Protein 2YK4 (pdb70)

Secondary structure (DSSP, 8-state):
--EEEEE--SS---HHHH----TTSEEEEE------HHHHHHHHHHHHHSSEEE-----TT---S-SSPP--HHHHH------SEEEEETTHHHHTHHHHHT-TTSEEEEE--SGGGGS-GGGGGSGGG-STTSHHHHHH--HHHHHHHHSS---EEEBS-TTS-----SS---B---S--TTS------S-EEEEEEPPS----HHHHHHHHHHT--EEE--TT-----TTSEEP--SS-HHHHHHHHHHH-TT-EEEEEESS-GGGG---STTEEEEEEEETTS-GGGS-HHHHHHHHHTT--EEEE-GGG--

Sequence (315 aa):
EPVNLIFCYTILQKVAERIAQHPGERFYVVLSENRNEKYDYYFNQIKDKAEWAYFFHLPYGLNKSFNFIPTAELKVKALLPKVKRIYLASLEKVSIAAFLSTYPDAEIKTFDDGTINLIQSSSYLGDEFSVNGTIKRNFARIGDWSIAKTRNASDEHYTIFKGLKNIDDGRRKTYLPLFDASELKAGDETGGTVRILLGSPDKEKEISEKAAKNFNIQYVAPHPRQTYGLSGVTTLNSPYVIEDYILREIKKNPHTRYEIYTFFSGAALTKDFPNVHVYALKPASLPEDYWLKPVYALFTQSGIPILTFDDKLVP

Solvent-accessible surface area: 19170 Å² total

Nearest PDB structures (foldseek):
  2yk4-assembly1_A  TM=1.002E+00  e=1.603E-56  Neisseria meningitidis serogroup B
  2yk7-assembly1_A-2  TM=9.762E-01  e=1.844E-50  Neisseria meningitidis serogroup B
  7f67-assembly1_D  TM=3.748E-01  e=1.261E+00  Homo sapiens
  8hl7-assembly1_A  TM=3.359E-01  e=5.627E+00  Homo sapiens

GO terms:
  GO:0008118 N-acetyllactosaminide alpha-2,3-sialyltransferase activity (F, EXP)
  GO:0009279 cell outer membrane (C, EXP)

Foldseek 3Di:
DDADEAEEEDLVSCVVVVCVVCLPGAYEYEYYQDDDPSVVVSQVVVVVRHPHYYYDHDHPLQDLDDPDDDDVRNVVSVCDDQAAADEEALLVCVVVVVSLVVNLNHAYEYEHPACVQQDALVLLVDDQLPDPPDPSVVVSPSPSLCSSPPPSQHAAYEYCFPPGDTVCPVSHYYYDPPDDQPLLPADAQPDEEAEEEEADLDPVQLLVLLVCVVVVHQEYAYDPNHDDDHPNHHYDDDPDDVVVVVSVVCSVCSNYQYEYEYCLDRVCSNCPHPSYAYEYEDEPPDDPVPDRVVSVVSCVSSVHHYDYHPSVVGD

Radius of gyration: 25.24 Å; Cα contacts (8 Å, |Δi|>4): 466; chains: 1; bounding box: 64×75×43 Å

InterPro domains:
  IPR012477 Glycosyltransferase family 52 [PF07922] (74-342)

B-factor: mean 32.48, std 13.9, range [10.91, 500.0]

Structure (mmCIF, N/CA/C/O backbone):
data_2YK4
#
_entry.id   2YK4
#
_cell.length_a   86.565
_cell.length_b   124.735
_cell.length_c   41.866
_cell.angle_alpha   90.00
_cell.angle_beta   90.00
_cell.angle_gamma   90.00
#
_symmetry.space_group_name_H-M   'P 21 21 2'
#
loop_
_entity.id
_entity.type
_entity.pdbx_description
1 polymer CMP-N-ACETYLNEURAMINATE-BETA-GALACTOSAMIDE-ALPHA-2,3-SIALYLTRANSFERASE
2 non-polymer '2-(2-{2-[2-(2-{2-[2-(2-{2-[4-(1,1,3,3-TETRAMETHYL-BUTYL)-PHENOXY]-ETHOXY}-ETHOXY)-ETHOXY]-ETHOXY}-ETHOXY)-ETHOXY]-ETHOX Y}-ETHOXY)-ETHANOL'
3 non-polymer 1,2-ETHANEDIOL
4 non-polymer 'SULFATE ION'
5 water water
#
loop_
_atom_site.group_PDB
_atom_site.id
_atom_site.type_symbol
_atom_site.label_atom_id
_atom_site.label_alt_id
_atom_site.label_comp_id
_atom_site.label_asym_id
_atom_site.label_entity_id
_atom_site.label_seq_id
_atom_site.pdbx_PDB_ins_code
_atom_site.Cartn_x
_atom_site.Cartn_y
_atom_site.Cartn_z
_atom_site.occupancy
_atom_site.B_iso_or_equiv
_atom_site.auth_seq_id
_atom_site.auth_comp_id
_atom_site.auth_asym_id
_atom_site.auth_atom_id
_atom_site.pdbx_PDB_model_num
ATOM 1 N N . GLU A 1 1 ? 67.414 74.600 5.389 1.00 41.93 48 GLU A N 1
ATOM 2 C CA . GLU A 1 1 ? 66.427 75.665 5.753 1.00 41.56 48 GLU A CA 1
ATOM 3 C C . GLU A 1 1 ? 65.042 75.028 5.912 1.00 40.51 48 GLU A C 1
ATOM 4 O O . GLU A 1 1 ? 64.563 74.344 5.005 1.00 41.66 48 GLU A O 1
ATOM 6 N N . PRO A 1 2 ? 64.398 75.235 7.068 1.00 38.91 49 PRO A N 1
ATOM 7 C CA . PRO A 1 2 ? 63.120 74.524 7.238 1.00 36.84 49 PRO A CA 1
ATOM 8 C C . PRO A 1 2 ? 62.015 75.154 6.399 1.00 34.19 49 PRO A C 1
ATOM 9 O O . PRO A 1 2 ? 62.164 76.284 5.905 1.00 33.78 49 PRO A O 1
ATOM 13 N N . VAL A 1 3 ? 60.924 74.424 6.213 1.00 30.19 50 VAL A N 1
ATOM 14 C CA . VAL A 1 3 ? 59.869 74.934 5.384 1.00 26.99 50 VAL A CA 1
ATOM 15 C C . VAL A 1 3 ? 58.663 75.244 6.273 1.00 24.32 50 VAL A C 1
ATOM 16 O O . VAL A 1 3 ? 58.553 74.751 7.413 1.00 21.75 50 VAL A O 1
ATOM 20 N N . ASN A 1 4 ? 57.777 76.067 5.732 1.00 21.90 51 ASN A N 1
ATOM 21 C CA . ASN A 1 4 ? 56.477 76.298 6.350 1.00 20.88 51 ASN A CA 1
ATOM 22 C C . ASN A 1 4 ? 55.432 75.536 5.514 1.00 20.40 51 ASN A C 1
ATOM 23 O O . ASN A 1 4 ? 55.506 75.549 4.268 1.00 21.02 51 ASN A O 1
ATOM 28 N N . LEU A 1 5 ? 54.463 74.896 6.163 1.00 18.34 52 LEU A N 1
ATOM 29 C CA . LEU A 1 5 ? 53.369 74.267 5.402 1.00 18.10 52 LEU A CA 1
ATOM 30 C C . LEU A 1 5 ? 52.125 75.143 5.515 1.00 17.62 52 LEU A C 1
ATOM 31 O O . LEU A 1 5 ? 51.861 75.678 6.600 1.00 17.09 52 LEU A O 1
ATOM 36 N N . ILE A 1 6 ? 51.381 75.259 4.421 1.00 17.01 53 ILE A N 1
ATOM 37 C CA . ILE A 1 6 ? 50.014 75.881 4.477 1.00 16.67 53 ILE A CA 1
ATOM 38 C C . ILE A 1 6 ? 48.977 74.912 3.932 1.00 16.39 53 ILE A C 1
ATOM 39 O O . ILE A 1 6 ? 49.122 74.414 2.809 1.00 17.32 53 ILE A O 1
ATOM 44 N N . PHE A 1 7 ? 47.908 74.666 4.704 1.00 17.27 54 PHE A N 1
ATOM 45 C CA . PHE A 1 7 ? 46.813 73.791 4.246 1.00 17.12 54 PHE A CA 1
ATOM 46 C C . PHE A 1 7 ? 45.517 74.627 4.079 1.00 19.34 54 PHE A C 1
ATOM 47 O O . PHE A 1 7 ? 45.101 75.269 5.050 1.00 18.81 54 PHE A O 1
ATOM 55 N N . CYS A 1 8 ? 44.918 74.581 2.878 1.00 18.95 55 CYS A N 1
ATOM 56 C CA . CYS A 1 8 ? 43.766 75.428 2.461 1.00 21.09 55 CYS A CA 1
ATOM 57 C C . CYS A 1 8 ? 42.683 74.513 1.936 1.00 20.50 55 CYS A C 1
ATOM 58 O O . CYS A 1 8 ? 43.000 73.516 1.272 1.00 20.96 55 CYS A O 1
ATOM 61 N N . TYR A 1 9 ? 41.413 74.846 2.185 1.00 19.65 56 TYR A N 1
ATOM 62 C CA . TYR A 1 9 ? 40.340 74.161 1.451 1.00 19.24 56 TYR A CA 1
ATOM 63 C C . TYR A 1 9 ? 39.282 75.081 0.816 1.00 20.95 56 TYR A C 1
ATOM 64 O O . TYR A 1 9 ? 38.250 74.602 0.364 1.00 20.89 56 TYR A O 1
ATOM 73 N N . THR A 1 10 ? 39.520 76.388 0.794 1.00 19.57 57 THR A N 1
ATOM 74 C CA . THR A 1 10 ? 38.657 77.280 0.043 1.00 19.82 57 THR A CA 1
ATOM 75 C C . THR A 1 10 ? 39.497 78.333 -0.697 1.00 20.24 57 THR A C 1
ATOM 76 O O . THR A 1 10 ? 40.711 78.492 -0.418 1.00 16.91 57 THR A O 1
ATOM 80 N N . ILE A 1 11 ? 38.862 79.068 -1.613 1.00 20.18 58 ILE A N 1
ATOM 81 C CA . ILE A 1 11 ? 39.554 80.160 -2.330 1.00 20.99 58 ILE A CA 1
ATOM 82 C C . ILE A 1 11 ? 39.978 81.315 -1.415 1.00 20.62 58 ILE A C 1
ATOM 83 O O . ILE A 1 11 ? 41.119 81.808 -1.489 1.00 21.20 58 ILE A O 1
ATOM 88 N N . LEU A 1 12 ? 39.064 81.772 -0.566 1.00 18.83 59 LEU A N 1
ATOM 89 C CA . LEU A 1 12 ? 39.421 82.820 0.363 1.00 19.60 59 LEU A CA 1
ATOM 90 C C . LEU A 1 12 ? 40.595 82.398 1.267 1.00 18.29 59 LEU A C 1
ATOM 91 O O . LEU A 1 12 ? 41.434 83.227 1.601 1.00 18.18 59 LEU A O 1
ATOM 96 N N . GLN A 1 13 ? 40.633 81.136 1.668 1.00 17.05 60 GLN A N 1
ATOM 97 C CA . GLN A 1 13 ? 41.791 80.651 2.456 1.00 16.83 60 GLN A CA 1
ATOM 98 C C . GLN A 1 13 ? 43.088 80.711 1.646 1.00 18.17 60 GLN A C 1
ATOM 99 O O . GLN A 1 13 ? 44.148 80.998 2.193 1.00 18.30 60 GLN A O 1
ATOM 113 N N . LYS A 1 15 ? 43.618 82.948 -0.606 1.00 19.52 62 LYS A N 1
ATOM 114 C CA . LYS A 1 15 ? 44.001 84.358 -0.543 1.00 19.91 62 LYS A CA 1
ATOM 115 C C . LYS A 1 15 ? 44.702 84.715 0.759 1.00 19.57 62 LYS A C 1
ATOM 116 O O . LYS A 1 15 ? 45.627 85.545 0.794 1.00 18.37 62 LYS A O 1
ATOM 122 N N . VAL A 1 16 ? 44.215 84.149 1.853 1.00 18.12 63 VAL A N 1
ATOM 123 C CA . VAL A 1 16 ? 44.874 84.330 3.159 1.00 18.03 63 VAL A CA 1
ATOM 124 C C . VAL A 1 16 ? 46.297 83.752 3.094 1.00 18.25 63 VAL A C 1
ATOM 125 O O . VAL A 1 16 ? 47.237 84.399 3.605 1.00 19.08 63 VAL A O 1
ATOM 129 N N . ALA A 1 17 ? 46.445 82.551 2.517 1.00 18.12 64 ALA A N 1
ATOM 130 C CA . ALA A 1 17 ? 47.786 81.932 2.333 1.00 19.68 64 ALA A CA 1
ATOM 131 C C . ALA A 1 17 ? 48.745 82.904 1.600 1.00 21.17 64 ALA A C 1
ATOM 132 O O . ALA A 1 17 ? 49.907 83.098 2.002 1.00 19.86 64 ALA A O 1
ATOM 134 N N . GLU A 1 18 ? 48.230 83.525 0.532 1.00 20.83 65 GLU A N 1
ATOM 135 C CA . GLU A 1 18 ? 49.040 84.484 -0.255 1.00 21.67 65 GLU A CA 1
ATOM 136 C C . GLU A 1 18 ? 49.499 85.667 0.572 1.00 21.84 65 GLU A C 1
ATOM 137 O O . GLU A 1 18 ? 50.678 86.129 0.445 1.00 21.80 65 GLU A O 1
ATOM 143 N N . ARG A 1 19 ? 48.608 86.170 1.422 1.00 20.08 66 ARG A N 1
ATOM 144 C CA . ARG A 1 19 ? 48.955 87.293 2.278 1.00 20.62 66 ARG A CA 1
ATOM 145 C C . ARG A 1 19 ? 50.055 86.895 3.256 1.00 20.39 66 ARG A C 1
ATOM 146 O O . ARG A 1 19 ? 51.025 87.635 3.478 1.00 19.35 66 ARG A O 1
ATOM 154 N N . ILE A 1 20 ? 49.906 85.712 3.824 1.00 19.29 67 ILE A N 1
ATOM 155 C CA . ILE A 1 20 ? 50.878 85.190 4.806 1.00 21.32 67 ILE A CA 1
ATOM 156 C C . ILE A 1 20 ? 52.230 85.017 4.110 1.00 21.10 67 ILE A C 1
ATOM 157 O O . ILE A 1 20 ? 53.280 85.430 4.650 1.00 21.19 67 ILE A O 1
ATOM 170 N N . ALA A 1 22 ? 53.397 86.561 1.549 1.00 21.92 69 ALA A N 1
ATOM 171 C CA . ALA A 1 22 ? 53.965 87.840 1.106 1.00 23.06 69 ALA A CA 1
ATOM 172 C C . ALA A 1 22 ? 54.577 88.595 2.276 1.00 23.03 69 ALA A C 1
ATOM 173 O O . ALA A 1 22 ? 55.526 89.380 2.099 1.00 22.33 69 ALA A O 1
ATOM 175 N N . GLN A 1 23 ? 54.066 88.339 3.487 1.00 22.99 70 GLN A N 1
ATOM 176 C CA . GLN A 1 23 ? 54.670 88.889 4.719 1.00 23.60 70 GLN A CA 1
ATOM 177 C C . GLN A 1 23 ? 55.945 88.172 5.156 1.00 23.43 70 GLN A C 1
ATOM 178 O O . GLN A 1 23 ? 56.645 88.650 6.057 1.00 23.67 70 GLN A O 1
ATOM 184 N N . HIS A 1 24 ? 56.231 87.033 4.523 1.00 22.78 71 HIS A N 1
ATOM 185 C CA . HIS A 1 24 ? 57.414 86.208 4.822 1.00 22.57 71 HIS A CA 1
ATOM 186 C C . HIS A 1 24 ? 58.178 85.921 3.530 1.00 22.15 71 HIS A C 1
ATOM 187 O O . HIS A 1 24 ? 58.421 84.760 3.167 1.00 22.05 71 HIS A O 1
ATOM 194 N N . PRO A 1 25 ? 58.616 86.991 2.849 1.00 21.54 72 PRO A N 1
ATOM 195 C CA . PRO A 1 25 ? 59.230 86.853 1.524 1.00 21.64 72 PRO A CA 1
ATOM 196 C C . PRO A 1 25 ? 60.512 86.061 1.577 1.00 21.87 72 PRO A C 1
ATOM 197 O O . PRO A 1 25 ? 60.914 85.524 0.560 1.00 22.52 72 PRO A O 1
ATOM 201 N N . GLY A 1 26 ? 61.115 85.952 2.758 1.00 22.21 73 GLY A N 1
ATOM 202 C CA . GLY A 1 26 ? 62.368 85.217 2.885 1.00 22.45 73 GLY A CA 1
ATOM 203 C C . GLY A 1 26 ? 62.207 83.763 3.234 1.00 23.64 73 GLY A C 1
ATOM 204 O O . GLY A 1 26 ? 63.209 83.047 3.299 1.00 23.22 73 GLY A O 1
ATOM 205 N N . GLU A 1 27 ? 60.964 83.306 3.463 1.00 22.87 74 GLU A N 1
ATOM 206 C CA . GLU A 1 27 ? 60.753 81.913 3.914 1.00 22.88 74 GLU A CA 1
ATOM 207 C C . GLU A 1 27 ? 60.229 80.992 2.822 1.00 22.12 74 GLU A C 1
ATOM 208 O O . GLU A 1 27 ? 59.671 81.455 1.845 1.00 22.96 74 GLU A O 1
ATOM 214 N N . ARG A 1 28 ? 60.413 79.683 2.993 1.00 21.44 75 ARG A N 1
ATOM 215 C CA . ARG A 1 28 ? 59.984 78.689 2.003 1.00 20.40 75 ARG A CA 1
ATOM 216 C C . ARG A 1 28 ? 58.615 78.134 2.410 1.00 19.79 75 ARG A C 1
ATOM 217 O O . ARG A 1 28 ? 58.409 77.759 3.571 1.00 20.02 75 ARG A O 1
ATOM 225 N N . PHE A 1 29 ? 57.700 78.091 1.458 1.00 19.85 76 PHE A N 1
ATOM 226 C CA . PHE A 1 29 ? 56.338 77.554 1.665 1.00 19.46 76 PHE A CA 1
ATOM 227 C C . PHE A 1 29 ? 56.005 76.415 0.729 1.00 19.19 76 PHE A C 1
ATOM 228 O O . PHE A 1 29 ? 56.257 76.479 -0.506 1.00 19.57 76 PHE A O 1
ATOM 236 N N . TYR A 1 30 ? 55.446 75.362 1.314 1.00 18.37 77 TYR A N 1
ATOM 237 C CA . TYR A 1 30 ? 54.746 74.351 0.551 1.00 19.01 77 TYR A CA 1
ATOM 238 C C . TYR A 1 30 ? 53.274 74.486 0.900 1.00 19.94 77 TYR A C 1
ATOM 239 O O . TYR A 1 30 ? 52.910 74.469 2.095 1.00 18.14 77 TYR A O 1
ATOM 248 N N . VAL A 1 31 ? 52.447 74.601 -0.127 1.00 19.13 78 VAL A N 1
ATOM 249 C CA . VAL A 1 31 ? 51.022 74.881 0.068 1.00 20.09 78 VAL A CA 1
ATOM 250 C C . VAL A 1 31 ? 50.220 73.723 -0.513 1.00 20.13 78 VAL A C 1
ATOM 251 O O . VAL A 1 31 ? 50.469 73.295 -1.649 1.00 20.57 78 VAL A O 1
ATOM 255 N N . VAL A 1 32 ? 49.253 73.228 0.252 1.00 19.30 79 VAL A N 1
ATOM 256 C CA . VAL A 1 32 ? 48.384 72.179 -0.207 1.00 20.46 79 VAL A CA 1
ATOM 257 C C . VAL A 1 32 ? 46.945 72.687 -0.254 1.00 22.01 79 VAL A C 1
ATOM 258 O O . VAL A 1 32 ? 46.418 73.164 0.750 1.00 21.42 79 VAL A O 1
ATOM 262 N N . LEU A 1 33 ? 46.317 72.583 -1.414 1.00 22.25 80 LEU A N 1
ATOM 263 C CA . LEU A 1 33 ? 44.914 72.867 -1.492 1.00 23.48 80 LEU A CA 1
ATOM 264 C C . LEU A 1 33 ? 44.168 71.548 -1.502 1.00 24.26 80 LEU A C 1
ATOM 265 O O . LEU A 1 33 ? 44.460 70.648 -2.325 1.00 23.98 80 LEU A O 1
ATOM 278 N N . SER A 1 35 ? 40.304 70.030 -2.004 1.00 30.61 82 SER A N 1
ATOM 279 C CA . SER A 1 35 ? 38.967 70.393 -2.392 1.00 33.09 82 SER A CA 1
ATOM 280 C C . SER A 1 35 ? 38.239 69.203 -2.948 1.00 34.74 82 SER A C 1
ATOM 281 O O . SER A 1 35 ? 38.854 68.288 -3.528 1.00 34.38 82 SER A O 1
ATOM 284 N N . GLU A 1 36 ? 36.936 69.210 -2.714 1.00 36.58 83 GLU A N 1
ATOM 285 C CA . GLU A 1 36 ? 36.003 68.332 -3.395 1.00 40.20 83 GLU A CA 1
ATOM 286 C C . GLU A 1 36 ? 35.604 68.918 -4.768 1.00 42.23 83 GLU A C 1
ATOM 287 O O . GLU A 1 36 ?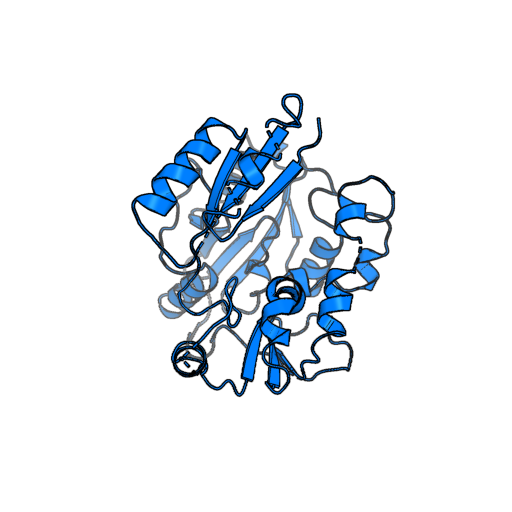 35.058 68.209 -5.607 1.00 42.92 83 GLU A O 1
ATOM 293 N N . ASN A 1 37 ? 35.902 70.201 -4.994 1.00 44.65 84 ASN A N 1
ATOM 294 C CA . ASN A 1 37 ? 35.374 70.945 -6.168 1.00 47.02 84 ASN A CA 1
ATOM 295 C C . ASN A 1 37 ? 36.382 71.244 -7.263 1.00 48.86 84 ASN A C 1
ATOM 296 O O . ASN A 1 37 ? 37.601 71.301 -7.011 1.00 49.42 84 ASN A O 1
ATOM 301 N N . ARG A 1 38 ? 35.874 71.449 -8.480 1.00 50.49 85 ARG A N 1
ATOM 302 C CA . ARG A 1 38 ? 36.724 71.892 -9.595 1.00 51.82 85 ARG A CA 1
ATOM 303 C C . ARG A 1 38 ? 36.059 72.974 -10.461 1.00 51.72 85 ARG A C 1
ATOM 304 O O . ARG A 1 38 ? 34.921 72.797 -10.898 1.00 52.55 85 ARG A O 1
ATOM 312 N N . ASN A 1 39 ? 36.764 74.096 -10.663 1.00 51.19 86 ASN A N 1
ATOM 313 C CA . ASN A 1 39 ? 36.308 75.166 -11.558 1.00 50.52 86 ASN A CA 1
ATOM 314 C C . ASN A 1 39 ? 37.380 76.233 -11.900 1.00 49.89 86 ASN A C 1
ATOM 315 O O . ASN A 1 39 ? 38.523 76.200 -11.432 1.00 48.90 86 ASN A O 1
ATOM 320 N N . GLU A 1 40 ? 36.996 77.187 -12.734 1.00 49.20 87 GLU A N 1
ATOM 321 C CA . GLU A 1 40 ? 37.937 78.211 -13.191 1.00 48.79 87 GLU A CA 1
ATOM 322 C C . GLU A 1 40 ? 38.426 79.109 -12.055 1.00 47.73 87 GLU A C 1
ATOM 323 O O . GLU A 1 40 ? 39.586 79.560 -12.052 1.00 47.62 87 GLU A O 1
ATOM 329 N N . LYS A 1 41 ? 37.546 79.379 -11.097 1.00 46.30 88 LYS A N 1
ATOM 330 C CA . LYS A 1 41 ? 37.935 80.224 -9.963 1.00 45.46 88 LYS A CA 1
ATOM 331 C C . LYS A 1 41 ? 38.989 79.502 -9.090 1.00 43.43 88 LYS A C 1
ATOM 332 O O . LYS A 1 41 ? 40.032 80.062 -8.766 1.00 43.28 88 LYS A O 1
ATOM 338 N N . TYR A 1 42 ? 38.735 78.242 -8.759 1.00 42.13 89 TYR A N 1
ATOM 339 C CA . TYR A 1 42 ? 39.711 77.463 -7.989 1.00 40.68 89 TYR A CA 1
ATOM 340 C C . TYR A 1 42 ? 41.069 77.425 -8.708 1.00 39.97 89 TYR A C 1
ATOM 341 O O . TYR A 1 42 ? 42.110 77.619 -8.073 1.00 39.78 89 TYR A O 1
ATOM 350 N N . ASP A 1 43 ? 41.053 77.235 -10.033 1.00 38.49 90 ASP A N 1
ATOM 351 C CA . ASP A 1 43 ? 42.282 77.181 -10.797 1.00 37.57 90 ASP A CA 1
ATOM 352 C C . ASP A 1 43 ? 43.028 78.521 -10.741 1.00 35.55 90 ASP A C 1
ATOM 353 O O . ASP A 1 43 ? 44.220 78.537 -10.513 1.00 36.10 90 ASP A O 1
ATOM 358 N N . TYR A 1 44 ? 42.331 79.635 -10.931 1.00 33.91 91 TYR A N 1
ATOM 359 C CA . TYR A 1 44 ? 42.996 80.942 -10.948 1.00 31.76 91 TYR A CA 1
ATOM 360 C C . TYR A 1 44 ? 43.814 81.200 -9.685 1.00 29.68 91 TYR A C 1
ATOM 361 O O . TYR A 1 44 ? 44.966 81.608 -9.756 1.00 29.41 91 TYR A O 1
ATOM 370 N N . TYR A 1 45 ? 43.186 81.035 -8.528 1.00 27.69 92 TYR A N 1
ATOM 371 C CA . TYR A 1 45 ? 43.866 81.254 -7.275 1.00 26.03 92 TYR A CA 1
ATOM 372 C C . TYR A 1 45 ? 44.929 80.163 -6.993 1.00 24.96 92 TYR A C 1
ATOM 373 O O . TYR A 1 45 ? 45.987 80.457 -6.454 1.00 25.05 92 TYR A O 1
ATOM 382 N N . PHE A 1 46 ? 44.641 78.933 -7.392 1.00 24.64 93 PHE A N 1
ATOM 383 C CA . PHE A 1 46 ? 45.636 77.852 -7.209 1.00 25.19 93 PHE A CA 1
ATOM 384 C C . PHE A 1 46 ? 46.842 78.140 -8.071 1.00 25.55 93 PHE A C 1
ATOM 385 O O . PHE A 1 46 ? 47.964 77.973 -7.616 1.00 24.26 93 PHE A O 1
ATOM 393 N N . ASN A 1 47 ? 46.632 78.617 -9.304 1.00 27.28 94 ASN A N 1
ATOM 394 C CA . ASN A 1 47 ? 47.792 78.999 -10.139 1.00 29.15 94 ASN A CA 1
ATOM 395 C C . ASN A 1 47 ? 48.594 80.150 -9.516 1.00 30.76 94 ASN A C 1
ATOM 396 O O . ASN A 1 47 ? 49.836 80.164 -9.591 1.00 30.80 94 ASN A O 1
ATOM 401 N N . GLN A 1 48 ? 47.911 81.103 -8.878 1.00 31.00 95 GLN A N 1
ATOM 402 C CA . GLN A 1 48 ? 48.643 82.184 -8.205 1.00 31.76 95 GLN A CA 1
ATOM 403 C C . GLN A 1 48 ? 49.523 81.558 -7.132 1.00 32.47 95 GLN A C 1
ATOM 404 O O . GLN A 1 48 ? 50.676 81.962 -6.936 1.00 32.63 95 GLN A O 1
ATOM 410 N N . ILE A 1 49 ? 48.962 80.578 -6.421 1.00 33.25 96 ILE A N 1
ATOM 411 C CA . ILE A 1 49 ? 49.697 79.907 -5.328 1.00 33.64 96 ILE A CA 1
ATOM 412 C C . ILE A 1 49 ? 50.907 79.168 -5.906 1.00 34.20 96 ILE A C 1
ATOM 413 O O . ILE A 1 49 ? 52.030 79.326 -5.414 1.00 34.55 96 ILE A O 1
ATOM 418 N N . LYS A 1 50 ? 50.667 78.380 -6.955 1.00 34.71 97 LYS A N 1
ATOM 419 C CA . LYS A 1 50 ? 51.727 77.729 -7.724 1.00 36.93 97 LYS A CA 1
ATOM 420 C C . LYS A 1 50 ? 52.868 78.697 -8.058 1.00 37.21 97 LYS A C 1
ATOM 421 O O . LYS A 1 50 ? 54.036 78.363 -7.849 1.00 38.05 97 LYS A O 1
ATOM 427 N N . ASP A 1 51 ? 52.530 79.885 -8.574 1.00 36.34 98 ASP A N 1
ATOM 428 C CA . ASP A 1 51 ? 53.534 80.909 -8.901 1.00 35.99 98 ASP A CA 1
ATOM 429 C C . ASP A 1 51 ? 54.303 81.397 -7.695 1.00 35.82 98 ASP A C 1
ATOM 430 O O . ASP A 1 51 ? 55.473 81.730 -7.819 1.00 36.72 98 ASP A O 1
ATOM 435 N N . LYS A 1 52 ? 53.653 81.472 -6.537 1.00 34.54 99 LYS A N 1
ATOM 436 C CA . LYS A 1 52 ? 54.251 82.142 -5.405 1.00 33.52 99 LYS A CA 1
ATOM 437 C C . LYS A 1 52 ? 54.940 81.220 -4.408 1.00 32.37 99 LYS A C 1
ATOM 438 O O . LYS A 1 52 ? 55.829 81.664 -3.684 1.00 32.25 99 LYS A O 1
ATOM 444 N N . ALA A 1 53 ? 54.523 79.953 -4.352 1.00 30.37 100 ALA A N 1
ATOM 445 C CA . ALA A 1 53 ? 55.075 79.001 -3.382 1.00 29.04 100 ALA A CA 1
ATOM 446 C C . ALA A 1 53 ? 56.240 78.224 -3.987 1.00 29.27 100 ALA A C 1
ATOM 447 O O . ALA A 1 53 ? 56.285 78.019 -5.195 1.00 28.71 100 ALA A O 1
ATOM 449 N N . GLU A 1 54 ? 57.146 77.758 -3.138 1.00 29.88 101 GLU A N 1
ATOM 450 C CA . GLU A 1 54 ? 58.217 76.842 -3.571 1.00 30.55 101 GLU A CA 1
ATOM 451 C C . GLU A 1 54 ? 57.595 75.572 -4.132 1.00 29.96 101 GLU A C 1
ATOM 452 O O . GLU A 1 54 ? 58.042 75.065 -5.135 1.00 29.69 101 GLU A O 1
ATOM 458 N N . TRP A 1 55 ? 56.531 75.082 -3.512 1.00 29.17 102 TRP A N 1
ATOM 459 C CA . TRP A 1 55 ? 55.875 73.861 -3.960 1.00 29.27 102 TRP A CA 1
ATOM 460 C C . TRP A 1 55 ? 54.397 73.979 -3.634 1.00 28.78 102 TRP A C 1
ATOM 461 O O . TRP A 1 55 ? 54.039 74.452 -2.555 1.00 26.64 102 TRP A O 1
ATOM 472 N N . ALA A 1 56 ? 53.546 73.563 -4.566 1.00 28.30 103 ALA A N 1
ATOM 473 C CA . ALA A 1 56 ? 52.096 73.619 -4.391 1.00 28.51 103 ALA A CA 1
ATOM 474 C C . ALA A 1 56 ? 51.461 72.343 -4.903 1.00 29.40 103 ALA A C 1
ATOM 475 O O . ALA A 1 56 ? 51.864 71.812 -5.963 1.00 29.83 103 ALA A O 1
ATOM 477 N N . TYR A 1 57 ? 50.446 71.858 -4.205 1.00 28.89 104 TYR A N 1
ATOM 478 C CA . TYR A 1 57 ? 49.810 70.613 -4.577 1.00 29.50 104 TYR A CA 1
ATOM 479 C C . TYR A 1 57 ? 48.296 70.677 -4.390 1.00 29.94 104 TYR A C 1
ATOM 480 O O . TYR A 1 57 ? 47.812 71.089 -3.315 1.00 25.69 104 TYR A O 1
ATOM 489 N N . PHE A 1 58 ? 47.556 70.260 -5.427 1.00 30.52 105 PHE A N 1
ATOM 490 C CA . PHE A 1 58 ? 46.109 70.146 -5.331 1.00 33.08 105 PHE A CA 1
ATOM 491 C C . PHE A 1 58 ? 45.760 68.691 -4.997 1.00 34.28 105 PHE A C 1
ATOM 492 O O . PHE A 1 58 ? 46.124 67.746 -5.718 1.00 34.12 105 PHE A O 1
ATOM 500 N N . PHE A 1 59 ? 45.042 68.512 -3.903 1.00 34.39 106 PHE A N 1
ATOM 501 C CA . PHE A 1 59 ? 44.795 67.204 -3.387 1.00 35.77 106 PHE A CA 1
ATOM 502 C C . PHE A 1 59 ? 43.278 67.068 -3.466 1.00 36.60 106 PHE A C 1
ATOM 503 O O . PHE A 1 59 ? 42.545 67.652 -2.678 1.00 36.98 106 PHE A O 1
ATOM 511 N N . HIS A 1 60 ? 42.805 66.409 -4.520 1.00 37.32 107 HIS A N 1
ATOM 512 C CA . HIS A 1 60 ? 41.379 66.223 -4.723 1.00 38.57 107 HIS A CA 1
ATOM 513 C C . HIS A 1 60 ? 40.805 65.306 -3.639 1.00 39.76 107 HIS A C 1
ATOM 514 O O . HIS A 1 60 ? 41.451 64.317 -3.209 1.00 40.76 107 HIS A O 1
ATOM 521 N N . LEU A 1 61 ? 39.602 65.638 -3.190 1.00 40.68 108 LEU A N 1
ATOM 522 C CA . LEU A 1 61 ? 38.929 64.837 -2.178 1.00 41.37 108 LEU A CA 1
ATOM 523 C C . LEU A 1 61 ? 37.593 64.379 -2.720 1.00 41.45 108 LEU A C 1
ATOM 524 O O . LEU A 1 61 ? 36.965 65.100 -3.494 1.00 41.31 108 LEU A O 1
ATOM 529 N N . PRO A 1 62 ? 37.166 63.157 -2.338 1.00 41.92 109 PRO A N 1
ATOM 530 C CA . PRO A 1 62 ? 35.833 62.662 -2.698 1.00 42.17 109 PRO A CA 1
ATOM 531 C C . PRO A 1 62 ? 34.734 63.561 -2.174 1.00 42.77 109 PRO A C 1
ATOM 532 O O . PRO A 1 62 ? 34.776 63.990 -0.999 1.00 42.48 109 PRO A O 1
ATOM 536 N N . TYR A 1 63 ? 33.758 63.827 -3.037 1.00 43.22 110 TYR A N 1
ATOM 537 C CA . TYR A 1 63 ? 32.571 64.584 -2.655 1.00 43.74 110 TYR A CA 1
ATOM 538 C C . TYR A 1 63 ? 31.882 63.971 -1.445 1.00 42.93 110 TYR A C 1
ATOM 539 O O . TYR A 1 63 ? 31.706 62.750 -1.360 1.00 42.62 110 TYR A O 1
ATOM 548 N N . GLY A 1 64 ? 31.504 64.836 -0.508 1.00 41.98 111 GLY A N 1
ATOM 549 C CA . GLY A 1 64 ? 30.862 64.406 0.713 1.00 40.51 111 GLY A CA 1
ATOM 550 C C . GLY A 1 64 ? 31.764 63.944 1.844 1.00 40.01 111 GLY A C 1
ATOM 551 O O . GLY A 1 64 ? 31.265 63.588 2.910 1.00 40.50 111 GLY A O 1
ATOM 552 N N . LEU A 1 65 ? 33.085 63.964 1.665 1.00 38.64 112 LEU A N 1
ATOM 553 C CA . LEU A 1 65 ? 33.974 63.589 2.776 1.00 37.02 112 LEU A CA 1
ATOM 554 C C . LEU A 1 65 ? 33.810 64.494 4.027 1.00 35.93 112 LEU A C 1
ATOM 555 O O . LEU A 1 65 ? 33.758 64.006 5.159 1.00 36.18 112 LEU A O 1
ATOM 560 N N . ASN A 1 66 ? 33.715 65.806 3.799 1.00 33.10 113 ASN A N 1
ATOM 561 C CA . ASN A 1 66 ? 33.599 66.800 4.868 1.00 30.68 113 ASN A CA 1
ATOM 562 C C . ASN A 1 66 ? 32.124 66.954 5.270 1.00 29.63 113 ASN A C 1
ATOM 563 O O . ASN A 1 66 ? 31.314 67.353 4.445 1.00 29.74 113 ASN A O 1
ATOM 568 N N . LYS A 1 67 ? 31.794 66.630 6.519 1.00 27.67 114 LYS A N 1
ATOM 569 C CA . LYS A 1 67 ? 30.435 66.810 7.067 1.00 27.96 114 LYS A CA 1
ATOM 570 C C . LYS A 1 67 ? 30.213 68.226 7.627 1.00 26.78 114 LYS A C 1
ATOM 571 O O . LYS A 1 67 ? 29.094 68.593 8.022 1.00 26.01 114 LYS A O 1
ATOM 577 N N . SER A 1 68 ? 31.283 69.014 7.690 1.00 26.17 115 SER A N 1
ATOM 578 C CA . SER A 1 68 ? 31.160 70.388 8.188 1.00 25.70 115 SER A CA 1
ATOM 579 C C . SER A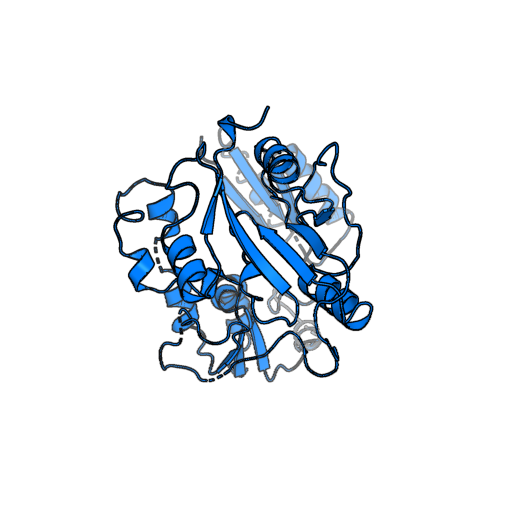 1 68 ? 31.120 71.414 7.048 1.00 24.74 115 SER A C 1
ATOM 580 O O . SER A 1 68 ? 31.141 71.069 5.849 1.00 24.94 115 SER A O 1
ATOM 583 N N . PHE A 1 69 ? 31.040 72.689 7.410 1.00 22.76 116 PHE A N 1
ATOM 584 C CA . PHE A 1 69 ? 30.907 73.717 6.386 1.00 22.48 116 PHE A CA 1
ATOM 585 C C . PHE A 1 69 ? 31.863 74.864 6.786 1.00 20.71 116 PHE A C 1
ATOM 586 O O . PHE A 1 69 ? 31.972 75.192 7.956 1.00 21.66 116 PHE A O 1
ATOM 594 N N . ASN A 1 70 ? 32.557 75.456 5.839 1.00 19.71 117 ASN A N 1
ATOM 595 C CA . ASN A 1 70 ? 33.331 76.666 6.180 1.00 19.25 117 ASN A CA 1
ATOM 596 C C . ASN A 1 70 ? 32.408 77.911 6.319 1.00 18.54 117 ASN A C 1
ATOM 597 O O . ASN A 1 70 ? 32.797 78.898 6.914 1.00 17.39 117 ASN A O 1
ATOM 602 N N . PHE A 1 71 ? 31.219 77.828 5.717 1.00 18.95 118 PHE A N 1
ATOM 603 C CA . PHE A 1 71 ? 30.217 78.919 5.717 1.00 20.09 118 PHE A CA 1
ATOM 604 C C . PHE A 1 71 ? 29.136 78.530 6.717 1.00 20.43 118 PHE A C 1
ATOM 605 O O . PHE A 1 71 ? 29.175 77.424 7.250 1.00 18.54 118 PHE A O 1
ATOM 613 N N . ILE A 1 72 ? 28.185 79.432 6.982 1.00 20.33 119 ILE A N 1
ATOM 614 C CA . ILE A 1 72 ? 27.041 79.095 7.839 1.00 20.91 119 ILE A CA 1
ATOM 615 C C . ILE A 1 72 ? 25.975 78.460 6.935 1.00 21.85 119 ILE A C 1
ATOM 616 O O . ILE A 1 72 ? 25.418 79.133 6.014 1.00 21.38 119 ILE A O 1
ATOM 621 N N . PRO A 1 73 ? 25.655 77.179 7.195 1.00 22.38 120 PRO A N 1
ATOM 622 C CA . PRO A 1 73 ? 24.796 76.448 6.249 1.00 23.18 120 PRO A CA 1
ATOM 623 C C . PRO A 1 73 ? 23.302 76.816 6.436 1.00 23.80 120 PRO A C 1
ATOM 624 O O . PRO A 1 73 ? 22.885 77.126 7.533 1.00 23.94 120 PRO A O 1
ATOM 628 N N . THR A 1 74 ? 22.545 76.798 5.352 1.00 24.05 121 THR A N 1
ATOM 629 C CA . THR A 1 74 ? 21.082 76.964 5.431 1.00 25.65 121 THR A CA 1
ATOM 630 C C . THR A 1 74 ? 20.434 75.615 5.850 1.00 27.39 121 THR A C 1
ATOM 631 O O . THR A 1 74 ? 21.116 74.568 5.902 1.00 26.47 121 THR A O 1
ATOM 643 N N . ALA A 1 76 ? 18.402 73.920 4.012 1.00 30.92 123 ALA A N 1
ATOM 644 C CA . ALA A 1 76 ? 18.499 73.094 2.830 1.00 31.53 123 ALA A CA 1
ATOM 645 C C . ALA A 1 76 ? 19.840 72.370 2.776 1.00 32.02 123 ALA A C 1
ATOM 646 O O . ALA A 1 76 ? 19.905 71.166 2.465 1.00 31.74 123 ALA A O 1
ATOM 648 N N . GLU A 1 77 ? 20.910 73.116 3.060 1.00 30.72 124 GLU A N 1
ATOM 649 C CA . GLU A 1 77 ? 22.265 72.585 2.999 1.00 30.01 124 GLU A CA 1
ATOM 650 C C . GLU A 1 77 ? 22.518 71.539 4.096 1.00 29.75 124 GLU A C 1
ATOM 651 O O . GLU A 1 77 ? 23.171 70.521 3.836 1.00 29.55 124 GLU A O 1
ATOM 657 N N . LEU A 1 78 ? 22.015 71.802 5.303 1.00 30.20 125 LEU A N 1
ATOM 658 C CA . LEU A 1 78 ? 22.104 70.848 6.403 1.00 31.82 125 LEU A CA 1
ATOM 659 C C . LEU A 1 78 ? 21.391 69.542 6.024 1.00 33.23 125 LEU A C 1
ATOM 660 O O . LEU A 1 78 ? 21.961 68.471 6.196 1.00 32.87 125 LEU A O 1
ATOM 665 N N . LYS A 1 79 ? 20.170 69.649 5.474 1.00 34.26 126 LYS A N 1
ATOM 666 C CA . LYS A 1 79 ? 19.398 68.490 4.980 1.00 36.45 126 LYS A CA 1
ATOM 667 C C . LYS A 1 79 ? 20.108 67.663 3.915 1.00 37.80 126 LYS A C 1
ATOM 668 O O . LYS A 1 79 ? 20.164 66.424 4.033 1.00 38.50 126 LYS A O 1
ATOM 674 N N . VAL A 1 80 ? 20.632 68.310 2.873 1.00 38.11 127 VAL A N 1
ATOM 675 C CA . VAL A 1 80 ? 21.419 67.586 1.865 1.00 39.67 127 VAL A CA 1
ATOM 676 C C . VAL A 1 80 ? 22.576 66.789 2.497 1.00 40.63 127 VAL A C 1
ATOM 677 O O . VAL A 1 80 ? 22.752 65.604 2.197 1.00 40.17 127 VAL A O 1
ATOM 681 N N . LYS A 1 81 ? 23.358 67.430 3.369 1.00 41.60 128 LYS A N 1
ATOM 682 C CA . LYS A 1 81 ? 24.493 66.742 3.986 1.00 43.24 128 LYS A CA 1
ATOM 683 C C . LYS A 1 81 ? 24.047 65.596 4.869 1.00 43.86 128 LYS A C 1
ATOM 684 O O . LYS A 1 81 ? 24.679 64.552 4.876 1.00 44.05 128 LYS A O 1
ATOM 690 N N . ALA A 1 82 ? 22.972 65.808 5.617 1.00 45.36 129 ALA A N 1
ATOM 691 C CA . ALA A 1 82 ? 22.451 64.792 6.539 1.00 47.58 129 ALA A CA 1
ATOM 692 C C . ALA A 1 82 ? 21.947 63.523 5.838 1.00 49.27 129 ALA A C 1
ATOM 693 O O . ALA A 1 82 ? 21.962 62.439 6.425 1.00 50.06 129 ALA A O 1
ATOM 703 N N . LEU A 1 84 ? 22.967 62.564 2.527 1.00 53.98 131 LEU A N 1
ATOM 704 C CA . LEU A 1 84 ? 23.996 61.960 1.711 1.00 54.41 131 LEU A CA 1
ATOM 705 C C . LEU A 1 84 ? 24.699 60.942 2.604 1.00 54.18 131 LEU A C 1
ATOM 706 O O . LEU A 1 84 ? 25.119 59.883 2.130 1.00 54.73 131 LEU A O 1
ATOM 711 N N . LEU A 1 85 ? 24.788 61.259 3.899 1.00 53.16 132 LEU A N 1
ATOM 712 C CA . LEU A 1 85 ? 25.516 60.425 4.869 1.00 51.95 132 LEU A CA 1
ATOM 713 C C . LEU A 1 85 ? 25.051 58.956 4.901 0.50 50.47 132 LEU A C 1
ATOM 714 O O . LEU A 1 85 ? 23.935 58.656 5.348 0.50 49.66 132 LEU A O 1
ATOM 719 N N . PRO A 1 86 ? 25.919 58.035 4.421 1.00 49.33 133 PRO A N 1
ATOM 720 C CA . PRO A 1 86 ? 25.644 56.602 4.596 1.00 47.44 133 PRO A CA 1
ATOM 721 C C . PRO A 1 86 ? 25.572 56.308 6.092 1.00 44.91 133 PRO A C 1
ATOM 722 O O . PRO A 1 86 ? 26.329 56.914 6.871 1.00 45.76 133 PRO A O 1
ATOM 726 N N . LYS A 1 87 ? 24.632 55.465 6.516 1.00 40.91 134 LYS A N 1
ATOM 727 C CA . LYS A 1 87 ? 24.586 55.081 7.925 1.00 37.99 134 LYS A CA 1
ATOM 728 C C . LYS A 1 87 ? 25.547 53.897 8.102 1.00 33.81 134 LYS A C 1
ATOM 729 O O . LYS A 1 87 ? 25.435 52.938 7.363 1.00 33.22 134 LYS A O 1
ATOM 735 N N . VAL A 1 88 ? 26.456 53.957 9.070 1.00 30.04 135 VAL A N 1
ATOM 736 C CA . VAL A 1 88 ? 27.633 53.027 9.078 1.00 26.90 135 VAL A CA 1
ATOM 737 C C . VAL A 1 88 ? 27.600 52.155 10.312 1.00 25.54 135 VAL A C 1
ATOM 738 O O . VAL A 1 88 ? 27.741 52.641 11.431 1.00 25.32 135 VAL A O 1
ATOM 742 N N . LYS A 1 89 ? 27.418 50.864 10.125 1.00 23.77 136 LYS A N 1
ATOM 743 C CA . LYS A 1 89 ? 27.325 49.984 11.293 1.00 22.65 136 LYS A CA 1
ATOM 744 C C . LYS A 1 89 ? 28.691 49.434 11.736 1.00 20.91 136 LYS A C 1
ATOM 745 O O . LYS A 1 89 ? 28.898 49.198 12.904 1.00 19.23 136 LYS A O 1
ATOM 751 N N . ARG A 1 90 ? 29.613 49.302 10.786 1.00 20.11 137 ARG A N 1
ATOM 752 C CA . ARG A 1 90 ? 30.942 48.739 11.062 1.00 20.80 137 ARG A CA 1
ATOM 753 C C . ARG A 1 90 ? 32.019 49.229 10.105 1.00 18.22 137 ARG A C 1
ATOM 754 O O . ARG A 1 90 ? 31.764 49.552 8.934 1.00 19.51 137 ARG A O 1
ATOM 762 N N . ILE A 1 91 ? 33.237 49.365 10.617 1.00 17.98 138 ILE A N 1
ATOM 763 C CA . ILE A 1 91 ? 34.344 49.836 9.802 1.00 16.54 138 ILE A CA 1
ATOM 764 C C . ILE A 1 91 ? 35.490 48.842 10.021 1.00 16.91 138 ILE A C 1
ATOM 765 O O . ILE A 1 91 ? 35.827 48.560 11.171 1.00 16.61 138 ILE A O 1
ATOM 770 N N . TYR A 1 92 ? 36.035 48.311 8.931 1.00 16.30 139 TYR A N 1
ATOM 771 C CA . TYR A 1 92 ? 37.217 47.448 8.970 1.00 16.94 139 TYR A CA 1
ATOM 772 C C . TYR A 1 92 ? 38.374 48.226 8.378 1.00 16.03 139 TYR A C 1
ATOM 773 O O . TYR A 1 92 ? 38.205 48.845 7.340 1.00 17.15 139 TYR A O 1
ATOM 782 N N . LEU A 1 93 ? 39.573 48.140 8.965 1.00 15.72 140 LEU A N 1
ATOM 783 C CA . LEU A 1 93 ? 40.711 48.912 8.419 1.00 15.61 140 LEU A CA 1
ATOM 784 C C . LEU A 1 93 ? 42.007 48.291 8.935 1.00 14.63 140 LEU A C 1
ATOM 785 O O . LEU A 1 93 ? 41.978 47.542 9.900 1.00 14.06 140 LEU A O 1
ATOM 790 N N . ALA A 1 94 ? 43.130 48.621 8.311 1.00 15.37 141 ALA A N 1
ATOM 791 C CA . ALA A 1 94 ? 44.416 48.116 8.816 1.00 15.82 141 ALA A CA 1
ATOM 792 C C . ALA A 1 94 ? 44.694 48.706 10.207 1.00 16.43 141 ALA A C 1
ATOM 793 O O . ALA A 1 94 ? 44.256 49.854 10.545 1.00 16.21 141 ALA A O 1
ATOM 795 N N . SER A 1 95 ? 45.377 47.923 11.046 1.00 14.68 142 SER A N 1
ATOM 796 C CA . SER A 1 95 ? 45.628 48.366 12.420 1.00 16.40 142 SER A CA 1
ATOM 797 C C . SER A 1 95 ? 46.275 49.770 12.488 1.00 16.81 142 SER A C 1
ATOM 798 O O . SER A 1 95 ? 45.857 50.591 13.305 1.00 17.45 142 SER A O 1
ATOM 801 N N . LEU A 1 96 ? 47.235 50.070 11.626 1.00 15.95 143 LEU A N 1
ATOM 802 C CA . LEU A 1 96 ? 47.863 51.412 11.706 1.00 17.89 143 LEU A CA 1
ATOM 803 C C . LEU A 1 96 ? 47.004 52.504 11.078 1.00 19.16 143 LEU A C 1
ATOM 804 O O . LEU A 1 96 ? 47.253 53.679 11.327 1.00 19.06 143 LEU A O 1
ATOM 809 N N . GLU A 1 97 ? 45.980 52.125 10.287 1.00 18.37 144 GLU A N 1
ATOM 810 C CA . GLU A 1 97 ? 45.016 53.137 9.784 1.00 17.94 144 GLU A CA 1
ATOM 811 C C . GLU A 1 97 ? 44.147 53.664 10.925 1.00 18.55 144 GLU A C 1
ATOM 812 O O . GLU A 1 97 ? 43.551 54.753 10.802 1.00 18.27 144 GLU A O 1
ATOM 818 N N . LYS A 1 98 ? 44.126 52.971 12.066 1.00 18.28 145 LYS A N 1
ATOM 819 C CA . LYS A 1 98 ? 43.504 53.590 13.240 1.00 19.12 145 LYS A CA 1
ATOM 820 C C . LYS A 1 98 ? 44.211 54.903 13.638 1.00 20.04 145 LYS A C 1
ATOM 821 O O . LYS A 1 98 ? 43.563 55.801 14.193 1.00 20.53 145 LYS A O 1
ATOM 827 N N . VAL A 1 99 ? 45.500 55.024 13.321 1.00 19.52 146 VAL A N 1
ATOM 828 C CA . VAL A 1 99 ? 46.258 56.284 13.553 1.00 19.19 146 VAL A CA 1
ATOM 829 C C . VAL A 1 99 ? 45.975 57.262 12.392 1.00 19.63 146 VAL A C 1
ATOM 830 O O . VAL A 1 99 ? 45.531 58.414 12.591 1.00 18.27 146 VAL A O 1
ATOM 834 N N . SER A 1 100 ? 46.226 56.798 11.168 1.00 19.63 147 SER A N 1
ATOM 835 C CA . SER A 1 100 ? 46.124 57.698 10.032 1.00 20.41 147 SER A CA 1
ATOM 836 C C . SER A 1 100 ? 44.711 58.221 9.705 1.00 21.12 147 SER A C 1
ATOM 837 O O . SER A 1 100 ? 44.574 59.355 9.211 1.00 20.57 147 SER A O 1
ATOM 840 N N . ILE A 1 101 ? 43.669 57.420 9.934 1.00 20.50 148 ILE A N 1
ATOM 841 C CA . ILE A 1 101 ? 42.319 57.951 9.671 1.00 21.09 148 ILE A CA 1
ATOM 842 C C . ILE A 1 101 ? 41.486 58.094 10.933 1.00 20.17 148 ILE A C 1
ATOM 843 O O . ILE A 1 101 ? 40.249 58.020 10.906 1.00 20.07 148 ILE A O 1
ATOM 848 N N . ALA A 1 102 ? 42.172 58.352 12.038 1.00 19.44 149 ALA A N 1
ATOM 849 C CA . ALA A 1 102 ? 41.518 58.481 13.328 1.00 19.92 149 ALA A CA 1
ATOM 850 C C . ALA A 1 102 ? 40.455 59.584 13.342 1.00 20.42 149 ALA A C 1
ATOM 851 O O . ALA A 1 102 ? 39.430 59.422 13.999 1.00 20.94 149 ALA A O 1
ATOM 853 N N . ALA A 1 103 ? 40.701 60.693 12.639 1.00 21.05 150 ALA A N 1
ATOM 854 C CA . ALA A 1 103 ? 39.726 61.802 12.660 1.00 22.33 150 ALA A CA 1
ATOM 855 C C . ALA A 1 103 ? 38.415 61.377 11.980 1.00 22.80 150 ALA A C 1
ATOM 856 O O . ALA A 1 103 ? 37.324 61.706 12.449 1.00 22.75 150 ALA A O 1
ATOM 858 N N . PHE A 1 104 ? 38.514 60.619 10.886 1.00 22.77 151 PHE A N 1
ATOM 859 C CA . PHE A 1 104 ? 37.308 60.071 10.253 1.00 23.64 151 PHE A CA 1
ATOM 860 C C . PHE A 1 104 ? 36.568 59.048 11.133 1.00 23.51 151 PHE A C 1
ATOM 861 O O . PHE A 1 104 ? 35.344 59.095 11.238 1.00 22.35 151 PHE A O 1
ATOM 869 N N . LEU A 1 105 ? 37.309 58.123 11.743 1.00 24.12 152 LEU A N 1
ATOM 870 C CA . LEU A 1 105 ? 36.741 57.163 12.691 1.00 25.30 152 LEU A CA 1
ATOM 871 C C . LEU A 1 105 ? 35.946 57.858 13.789 1.00 26.68 152 LEU A C 1
ATOM 872 O O . LEU A 1 105 ? 34.847 57.402 14.185 1.00 26.09 152 LEU A O 1
ATOM 877 N N . SER A 1 106 ? 36.504 58.952 14.293 1.00 27.56 153 SER A N 1
ATOM 878 C CA . SER A 1 106 ? 35.848 59.662 15.385 1.00 29.76 153 SER A CA 1
ATOM 879 C C . SER A 1 106 ? 34.489 60.248 15.006 1.00 29.72 153 SER A C 1
ATOM 880 O O . SER A 1 106 ? 33.671 60.517 15.888 1.00 31.92 153 SER A O 1
ATOM 883 N N . THR A 1 107 ? 34.244 60.433 13.713 1.00 29.85 154 THR A N 1
ATOM 884 C CA . THR A 1 107 ? 32.943 60.911 13.261 1.00 29.43 154 THR A CA 1
ATOM 885 C C . THR A 1 107 ? 31.892 59.781 13.207 1.00 29.22 154 THR A C 1
ATOM 886 O O . THR A 1 107 ? 30.730 60.038 12.867 1.00 26.96 154 THR A O 1
ATOM 890 N N . TYR A 1 108 ? 32.292 58.546 13.517 1.00 28.19 155 TYR A N 1
ATOM 891 C CA . TYR A 1 108 ? 31.325 57.432 13.593 1.00 29.04 155 TYR A CA 1
ATOM 892 C C . TYR A 1 108 ? 31.471 56.729 14.917 1.00 28.42 155 TYR A C 1
ATOM 893 O O . TYR A 1 108 ? 31.804 55.553 14.968 1.00 28.30 155 TYR A O 1
ATOM 902 N N . PRO A 1 109 ? 31.201 57.452 16.020 1.00 28.72 156 PRO A N 1
ATOM 903 C CA . PRO A 1 109 ? 31.511 56.903 17.349 1.00 28.68 156 PRO A CA 1
ATOM 904 C C . PRO A 1 109 ? 30.767 55.621 17.706 1.00 28.00 156 PRO A C 1
ATOM 905 O O . PRO A 1 109 ? 31.226 54.854 18.552 1.00 27.99 156 PRO A O 1
ATOM 909 N N . ASP A 1 110 ? 29.643 55.342 17.061 1.00 28.24 157 ASP A N 1
ATOM 910 C CA . ASP A 1 110 ? 28.882 54.122 17.405 1.00 28.14 157 ASP A CA 1
ATOM 911 C C . ASP A 1 110 ? 29.155 52.960 16.441 1.00 27.12 157 ASP A C 1
ATOM 912 O O . ASP A 1 110 ? 28.523 51.898 16.545 1.00 27.27 157 ASP A O 1
ATOM 917 N N . ALA A 1 111 ? 30.059 53.152 15.480 1.00 24.84 158 ALA A N 1
ATOM 918 C CA . ALA A 1 111 ? 30.379 52.031 14.584 1.00 22.88 158 ALA A CA 1
ATOM 919 C C . ALA A 1 111 ? 31.259 50.990 15.313 1.00 22.34 158 ALA A C 1
ATOM 920 O O . ALA A 1 111 ? 32.122 51.353 16.110 1.00 21.64 158 ALA A O 1
ATOM 922 N N . GLU A 1 112 ? 31.010 49.712 15.050 1.00 21.65 159 GLU A N 1
ATOM 923 C CA . GLU A 1 112 ? 31.903 48.640 15.531 1.00 21.32 159 GLU A CA 1
ATOM 924 C C . GLU A 1 112 ? 33.174 48.711 14.670 1.00 19.55 159 GLU A C 1
ATOM 925 O O . GLU A 1 112 ? 33.083 48.891 13.463 1.00 19.38 159 GLU A O 1
ATOM 931 N N . ILE A 1 113 ? 34.338 48.629 15.301 1.00 18.87 160 ILE A N 1
ATOM 932 C CA . ILE A 1 113 ? 35.592 48.742 14.563 1.00 18.96 160 ILE A CA 1
ATOM 933 C C . ILE A 1 113 ? 36.375 47.418 14.649 1.00 17.79 160 ILE A C 1
ATOM 934 O O . ILE A 1 113 ? 36.518 46.851 15.731 1.00 17.61 160 ILE A O 1
ATOM 939 N N . LYS A 1 114 ? 36.833 46.918 13.504 1.00 17.62 161 LYS A N 1
ATOM 940 C CA . LYS A 1 114 ? 37.650 45.698 13.491 1.00 18.24 161 LYS A CA 1
ATOM 941 C C . LYS A 1 114 ? 38.890 46.007 12.674 1.00 17.81 161 LYS A C 1
ATOM 942 O O . LYS A 1 114 ? 38.823 46.802 11.738 1.00 16.73 161 LYS A O 1
ATOM 948 N N . THR A 1 115 ? 40.032 45.412 13.033 1.00 16.79 162 THR A N 1
ATOM 949 C CA . THR A 1 115 ? 41.254 45.715 12.286 1.00 16.72 162 THR A CA 1
ATOM 950 C C . THR A 1 115 ? 41.773 44.445 11.581 1.00 16.30 162 THR A C 1
ATOM 951 O O . THR A 1 115 ? 41.350 43.322 11.893 1.00 16.76 162 THR A O 1
ATOM 955 N N . PHE A 1 116 ? 42.628 44.645 10.597 1.00 15.97 163 PHE A N 1
ATOM 956 C CA . PHE A 1 116 ? 43.403 43.530 10.044 1.00 15.51 163 PHE A CA 1
ATOM 957 C C . PHE A 1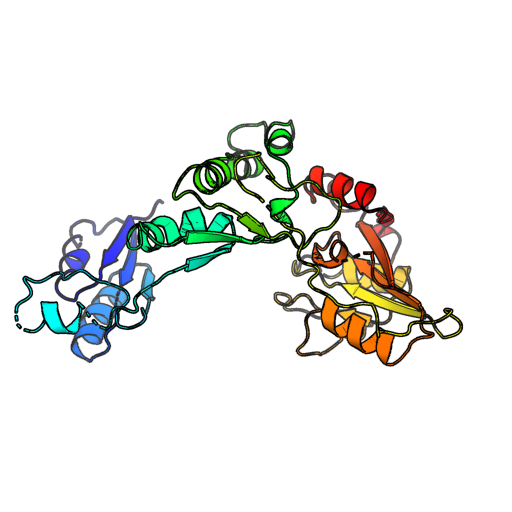 116 ? 44.851 43.932 9.933 1.00 15.56 163 PHE A C 1
ATOM 958 O O . PHE A 1 116 ? 45.194 45.143 10.086 1.00 14.50 163 PHE A O 1
ATOM 966 N N . ASP A 1 117 ? 45.728 42.961 9.679 1.00 15.34 164 ASP A N 1
ATOM 967 C CA . ASP A 1 117 ? 47.174 43.313 9.622 1.00 15.36 164 ASP A CA 1
ATOM 968 C C . ASP A 1 117 ? 47.481 44.383 8.589 1.00 15.06 164 ASP A C 1
ATOM 969 O O . ASP A 1 117 ? 46.974 44.326 7.465 1.00 14.31 164 ASP A O 1
ATOM 974 N N . ASP A 1 118 ? 48.357 45.328 8.940 1.00 13.85 165 ASP A N 1
ATOM 975 C CA . ASP A 1 118 ? 48.943 46.158 7.918 1.00 14.05 165 ASP A CA 1
ATOM 976 C C . ASP A 1 118 ? 49.793 45.326 6.970 1.00 14.05 165 ASP A C 1
ATOM 977 O O . ASP A 1 118 ? 49.804 45.548 5.741 1.00 14.51 165 ASP A O 1
ATOM 982 N N . GLY A 1 119 ? 50.531 44.379 7.549 1.00 15.21 166 GLY A N 1
ATOM 983 C CA . GLY A 1 119 ? 51.500 43.625 6.759 1.00 13.95 166 GLY A CA 1
ATOM 984 C C . GLY A 1 119 ? 52.479 43.012 7.736 1.00 14.97 166 GLY A C 1
ATOM 985 O O . GLY A 1 119 ? 52.143 42.778 8.892 1.00 13.86 166 GLY A O 1
ATOM 986 N N . THR A 1 120 ? 53.699 42.711 7.275 1.00 15.01 167 THR A N 1
ATOM 987 C CA . THR A 1 120 ? 54.672 42.035 8.183 1.00 16.18 167 THR A CA 1
ATOM 988 C C . THR A 1 120 ? 55.117 42.901 9.331 1.00 16.52 167 THR A C 1
ATOM 989 O O . THR A 1 120 ? 55.613 42.396 10.327 1.00 17.17 167 THR A O 1
ATOM 993 N N . ILE A 1 121 ? 54.906 44.217 9.224 1.00 16.22 168 ILE A N 1
ATOM 994 C CA . ILE A 1 121 ? 55.154 45.107 10.369 1.00 16.98 168 ILE A CA 1
ATOM 995 C C . ILE A 1 121 ? 54.403 44.653 11.634 1.00 16.72 168 ILE A C 1
ATOM 996 O O . ILE A 1 121 ? 54.858 44.842 12.772 1.00 17.28 168 ILE A O 1
ATOM 1001 N N . ASN A 1 122 ? 53.271 43.973 11.458 1.00 17.24 169 ASN A N 1
ATOM 1002 C CA . ASN A 1 122 ? 52.551 43.453 12.628 1.00 17.89 169 ASN A CA 1
ATOM 1003 C C . ASN A 1 122 ? 53.320 42.388 13.392 1.00 18.98 169 ASN A C 1
ATOM 1004 O O . ASN A 1 122 ? 52.977 42.084 14.544 1.00 18.48 169 ASN A O 1
ATOM 1009 N N . LEU A 1 123 ? 54.377 41.861 12.761 1.00 19.34 170 LEU A N 1
ATOM 1010 C CA . LEU A 1 123 ? 55.101 40.725 13.354 1.00 19.69 170 LEU A CA 1
ATOM 1011 C C . LEU A 1 123 ? 56.238 41.133 14.317 1.00 21.14 170 LEU A C 1
ATOM 1012 O O . LEU A 1 123 ? 56.813 40.260 15.027 1.00 21.11 170 LEU A O 1
ATOM 1017 N N . ILE A 1 124 ? 56.581 42.417 14.317 1.00 21.30 171 ILE A N 1
ATOM 1018 C CA . ILE A 1 124 ? 57.591 42.932 15.259 1.00 24.31 171 ILE A CA 1
ATOM 1019 C C . ILE A 1 124 ? 56.932 43.271 16.575 1.00 25.66 171 ILE A C 1
ATOM 1020 O O . ILE A 1 124 ? 56.115 44.200 16.661 1.00 26.22 171 ILE A O 1
ATOM 1025 N N . GLN A 1 125 ? 57.299 42.528 17.613 1.00 26.36 172 GLN A N 1
ATOM 1026 C CA . GLN A 1 125 ? 56.674 42.692 18.911 1.00 27.69 172 GLN A CA 1
ATOM 1027 C C . GLN A 1 125 ? 57.197 43.936 19.627 1.00 28.38 172 GLN A C 1
ATOM 1028 O O . GLN A 1 125 ? 58.300 44.422 19.335 1.00 28.41 172 GLN A O 1
ATOM 1034 N N . SER A 1 126 ? 56.369 44.464 20.533 1.00 29.49 173 SER A N 1
ATOM 1035 C CA . SER A 1 126 ? 56.692 45.677 21.305 1.00 30.47 173 SER A CA 1
ATOM 1036 C C . SER A 1 126 ? 58.111 45.659 21.875 1.00 30.83 173 SER A C 1
ATOM 1037 O O . SER A 1 126 ? 58.886 46.616 21.687 1.00 30.12 173 SER A O 1
ATOM 1040 N N . SER A 1 127 ? 58.453 44.553 22.545 1.00 31.19 174 SER A N 1
ATOM 1041 C CA . SER A 1 127 ? 59.773 44.417 23.177 1.00 31.17 174 SER A CA 1
ATOM 1042 C C . SER A 1 127 ? 60.937 44.624 22.206 1.00 31.19 174 SER A C 1
ATOM 1043 O O . SER A 1 127 ? 61.973 45.156 22.618 1.00 32.11 174 SER A O 1
ATOM 1046 N N . SER A 1 128 ? 60.793 44.219 20.930 1.00 30.44 175 SER A N 1
ATOM 1047 C CA . SER A 1 128 ? 61.893 44.373 19.956 1.00 29.61 175 SER A CA 1
ATOM 1048 C C . SER A 1 128 ? 62.268 45.816 19.737 1.00 29.87 175 SER A C 1
ATOM 1049 O O . SER A 1 128 ? 63.440 46.118 19.455 1.00 29.57 175 SER A O 1
ATOM 1052 N N . TYR A 1 129 ? 61.299 46.715 19.851 1.00 29.74 176 TYR A N 1
ATOM 1053 C CA . TYR A 1 129 ? 61.586 48.130 19.653 1.00 31.30 176 TYR A CA 1
ATOM 1054 C C . TYR A 1 129 ? 62.432 48.709 20.795 1.00 33.55 176 TYR A C 1
ATOM 1055 O O . TYR A 1 129 ? 62.955 49.804 20.662 1.00 32.77 176 TYR A O 1
ATOM 1064 N N . LEU A 1 130 ? 62.570 47.944 21.884 1.00 35.90 177 LEU A N 1
ATOM 1065 C CA . LEU A 1 130 ? 63.332 48.346 23.080 1.00 38.95 177 LEU A CA 1
ATOM 1066 C C . LEU A 1 130 ? 64.804 47.923 23.130 1.00 40.00 177 LEU A C 1
ATOM 1067 O O . LEU A 1 130 ? 65.488 48.200 24.120 1.00 40.93 177 LEU A O 1
ATOM 1072 N N . GLY A 1 131 ? 65.330 47.250 22.120 1.00 40.92 178 GLY A N 1
ATOM 1073 C CA . GLY A 1 131 ? 66.775 46.962 22.204 1.00 42.66 178 GLY A CA 1
ATOM 1074 C C . GLY A 1 131 ? 67.474 47.691 21.096 1.00 42.64 178 GLY A C 1
ATOM 1075 O O . GLY A 1 131 ? 67.017 48.760 20.706 1.00 43.18 178 GLY A O 1
ATOM 1076 N N . ASP A 1 132 ? 68.698 47.320 20.746 1.00 43.24 179 ASP A N 1
ATOM 1077 C CA . ASP A 1 132 ? 69.879 47.859 21.364 1.00 43.37 179 ASP A CA 1
ATOM 1078 C C . ASP A 1 132 ? 70.155 48.616 20.048 1.00 42.88 179 ASP A C 1
ATOM 1079 O O . ASP A 1 132 ? 70.611 49.752 20.045 1.00 42.21 179 ASP A O 1
ATOM 1084 N N . GLU A 1 133 ? 69.755 47.982 18.926 1.00 42.60 180 GLU A N 1
ATOM 1085 C CA . GLU A 1 133 ? 69.793 48.607 17.590 1.00 41.88 180 GLU A CA 1
ATOM 1086 C C . GLU A 1 133 ? 68.863 49.815 17.434 1.00 41.14 180 GLU A C 1
ATOM 1087 O O . GLU A 1 133 ? 69.065 50.652 16.549 1.00 40.16 180 GLU A O 1
ATOM 1093 N N . PHE A 1 134 ? 67.850 49.902 18.284 1.00 40.76 181 PHE A N 1
ATOM 1094 C CA . PHE A 1 134 ? 66.962 51.074 18.277 1.00 41.29 181 PHE A CA 1
ATOM 1095 C C . PHE A 1 134 ? 67.301 52.076 19.403 1.00 43.22 181 PHE A C 1
ATOM 1096 O O . PHE A 1 134 ? 66.536 53.014 19.636 1.00 43.23 181 PHE A O 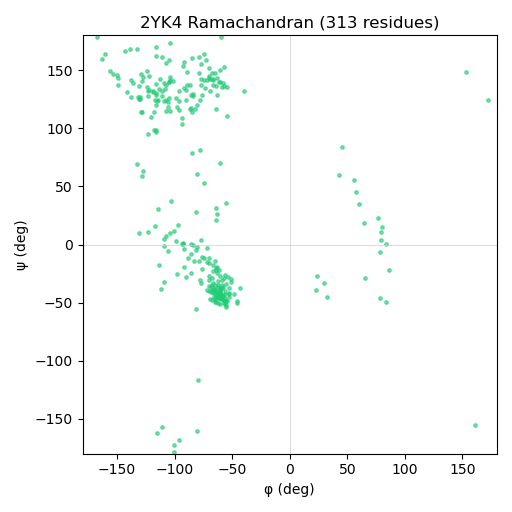1
ATOM 1104 N N . SER A 1 135 ? 68.459 51.891 20.059 1.00 45.81 182 SER A N 1
ATOM 1105 C CA . SER A 1 135 ? 68.795 52.524 21.369 1.00 48.30 182 SER A CA 1
ATOM 1106 C C . SER A 1 135 ? 69.536 53.863 21.405 1.00 49.45 182 SER A C 1
ATOM 1107 O O . SER A 1 135 ? 69.528 54.530 22.445 1.00 50.23 182 SER A O 1
ATOM 1110 N N . VAL A 1 136 ? 70.194 54.241 20.311 1.00 50.69 183 VAL A N 1
ATOM 1111 C CA . VAL A 1 136 ? 71.058 55.441 20.284 1.00 51.54 183 VAL A CA 1
ATOM 1112 C C . VAL A 1 136 ? 70.275 56.663 19.794 1.00 51.47 183 VAL A C 1
ATOM 1113 O O . VAL A 1 136 ? 69.946 56.744 18.613 1.00 51.65 183 VAL A O 1
ATOM 1117 N N . ASN A 1 137 ? 69.977 57.622 20.678 1.00 51.75 184 ASN A N 1
ATOM 1118 C CA . ASN A 1 137 ? 69.186 58.808 20.249 1.00 51.30 184 ASN A CA 1
ATOM 1119 C C . ASN A 1 137 ? 69.806 59.584 19.081 1.00 50.75 184 ASN A C 1
ATOM 1120 O O . ASN A 1 137 ? 71.021 59.544 18.867 1.00 51.04 184 ASN A O 1
ATOM 1125 N N . GLY A 1 138 ? 68.960 60.250 18.300 1.00 49.74 185 GLY A N 1
ATOM 1126 C CA . GLY A 1 138 ? 69.403 60.908 17.070 1.00 48.50 185 GLY A CA 1
ATOM 1127 C C . GLY A 1 138 ? 69.431 60.039 15.811 1.00 47.38 185 GLY A C 1
ATOM 1128 O O . GLY A 1 138 ? 69.392 60.559 14.688 1.00 48.10 185 GLY A O 1
ATOM 1129 N N . THR A 1 139 ? 69.500 58.719 15.978 1.00 45.41 186 THR A N 1
ATOM 1130 C CA . THR A 1 139 ? 69.625 57.840 14.825 1.00 43.24 186 THR A CA 1
ATOM 1131 C C . THR A 1 139 ? 68.280 57.629 14.101 1.00 41.71 186 THR A C 1
ATOM 1132 O O . THR A 1 139 ? 67.187 57.876 14.634 1.00 41.33 186 THR A O 1
ATOM 1136 N N . ILE A 1 140 ? 68.390 57.186 12.867 1.00 39.33 187 ILE A N 1
ATOM 1137 C CA . ILE A 1 140 ? 67.240 56.884 12.058 1.00 37.57 187 ILE A CA 1
ATOM 1138 C C . ILE A 1 140 ? 66.446 55.714 12.651 1.00 36.01 187 ILE A C 1
ATOM 1139 O O . ILE A 1 140 ? 65.203 55.750 12.655 1.00 35.60 187 ILE A O 1
ATOM 1144 N N . LYS A 1 141 ? 67.153 54.708 13.170 1.00 33.31 188 LYS A N 1
ATOM 1145 C CA . LYS A 1 141 ? 66.502 53.556 13.787 1.00 32.70 188 LYS A CA 1
ATOM 1146 C C . LYS A 1 141 ? 65.801 53.924 15.099 1.00 31.75 188 LYS A C 1
ATOM 1147 O O . LYS A 1 141 ? 64.733 53.405 15.389 1.00 31.41 188 LYS A O 1
ATOM 1153 N N . ARG A 1 142 ? 66.392 54.829 15.887 1.00 31.00 189 ARG A N 1
ATOM 1154 C CA . ARG A 1 142 ? 65.746 55.274 17.117 1.00 29.84 189 ARG A CA 1
ATOM 1155 C C . ARG A 1 142 ? 64.448 56.002 16.793 1.00 29.22 189 ARG A C 1
ATOM 1156 O O . ARG A 1 142 ? 63.429 55.781 17.449 1.00 29.15 189 ARG A O 1
ATOM 1164 N N . ASN A 1 143 ? 64.505 56.869 15.795 1.00 28.54 190 ASN A N 1
ATOM 1165 C CA . ASN A 1 143 ? 63.350 57.668 15.406 1.00 29.51 190 ASN A CA 1
ATOM 1166 C C . ASN A 1 143 ? 62.211 56.796 14.876 1.00 28.34 190 ASN A C 1
ATOM 1167 O O . ASN A 1 143 ? 61.037 57.040 15.182 1.00 27.33 190 ASN A O 1
ATOM 1172 N N . PHE A 1 144 ? 62.585 55.791 14.076 1.00 27.43 191 PHE A N 1
ATOM 1173 C CA . PHE A 1 144 ? 61.658 54.740 13.665 1.00 26.44 191 PHE A CA 1
ATOM 1174 C C . PHE A 1 144 ? 60.987 54.025 14.823 1.00 25.88 191 PHE A C 1
ATOM 1175 O O . PHE A 1 144 ? 59.752 53.908 14.867 1.00 26.38 191 PHE A O 1
ATOM 1183 N N . ALA A 1 145 ? 61.787 53.517 15.755 1.00 25.19 192 ALA A N 1
ATOM 1184 C CA . ALA A 1 145 ? 61.256 52.822 16.899 1.00 25.35 192 ALA A CA 1
ATOM 1185 C C . ALA A 1 145 ? 60.298 53.693 17.694 1.00 26.12 192 ALA A C 1
ATOM 1186 O O . ALA A 1 145 ? 59.248 53.220 18.139 1.00 25.14 192 ALA A O 1
ATOM 1188 N N . ARG A 1 146 ? 60.693 54.950 17.918 1.00 27.02 193 ARG A N 1
ATOM 1189 C CA . ARG A 1 146 ? 59.854 55.888 18.680 1.00 28.48 193 ARG A CA 1
ATOM 1190 C C . ARG A 1 146 ? 58.497 56.089 17.981 1.00 26.81 193 ARG A C 1
ATOM 1191 O O . ARG A 1 146 ? 57.472 56.070 18.639 1.00 26.82 193 ARG A O 1
ATOM 1215 N N . ILE A 1 149 ? 56.405 52.745 18.301 1.00 24.19 196 ILE A N 1
ATOM 1216 C CA . ILE A 1 149 ? 55.881 52.609 19.659 1.00 24.22 196 ILE A CA 1
ATOM 1217 C C . ILE A 1 149 ? 54.637 53.493 19.865 1.00 24.44 196 ILE A C 1
ATOM 1218 O O . ILE A 1 149 ? 53.612 53.027 20.402 1.00 24.06 196 ILE A O 1
ATOM 1223 N N . GLY A 1 150 ? 54.747 54.741 19.412 1.00 24.31 197 GLY A N 1
ATOM 1224 C CA . GLY A 1 150 ? 53.686 55.756 19.552 1.00 25.09 197 GLY A CA 1
ATOM 1225 C C . GLY A 1 150 ? 52.457 55.330 18.752 1.00 24.28 197 GLY A C 1
ATOM 1226 O O . GLY A 1 150 ? 51.333 55.316 19.276 1.00 24.80 197 GLY A O 1
ATOM 1227 N N . ASP A 1 151 ? 52.676 54.957 17.494 1.00 23.61 198 ASP A N 1
ATOM 1228 C CA . ASP A 1 151 ? 51.582 54.460 16.606 1.00 23.01 198 ASP A CA 1
ATOM 1229 C C . ASP A 1 151 ? 50.834 53.234 17.142 1.00 23.35 198 ASP A C 1
ATOM 1230 O O . ASP A 1 151 ? 49.571 53.196 17.144 1.00 23.52 198 ASP A O 1
ATOM 1235 N N . TRP A 1 152 ? 51.562 52.206 17.599 1.00 22.29 199 TRP A N 1
ATOM 1236 C CA . TRP A 1 152 ? 50.892 51.019 18.119 1.00 22.88 199 TRP A CA 1
ATOM 1237 C C . TRP A 1 152 ? 50.094 51.293 19.396 1.00 24.12 199 TRP A C 1
ATOM 1238 O O . TRP A 1 152 ? 49.029 50.726 19.615 1.00 23.03 199 TRP A O 1
ATOM 1249 N N . SER A 1 153 ? 50.638 52.148 20.247 1.00 24.71 200 SER A N 1
ATOM 1250 C CA . SER A 1 153 ? 49.905 52.619 21.430 1.00 27.09 200 SER A CA 1
ATOM 1251 C C . SER A 1 153 ? 48.567 53.302 21.068 1.00 26.55 200 SER A C 1
ATOM 1252 O O . SER A 1 153 ? 47.533 52.998 21.679 1.00 27.42 200 SER A O 1
ATOM 1255 N N . ILE A 1 154 ? 48.585 54.199 20.079 1.00 26.46 201 ILE A N 1
ATOM 1256 C CA . ILE A 1 154 ? 47.355 54.811 19.563 1.00 26.73 201 ILE A CA 1
ATOM 1257 C C . ILE A 1 154 ? 46.403 53.732 18.993 1.00 26.88 201 ILE A C 1
ATOM 1258 O O . ILE A 1 154 ? 45.239 53.685 19.382 1.00 26.73 201 ILE A O 1
ATOM 1263 N N . ALA A 1 155 ? 46.911 52.861 18.113 1.00 26.69 202 ALA A N 1
ATOM 1264 C CA . ALA A 1 155 ? 46.106 51.795 17.499 1.00 27.18 202 ALA A CA 1
ATOM 1265 C C . ALA A 1 155 ? 45.485 50.856 18.514 1.00 27.82 202 ALA A C 1
ATOM 1266 O O . ALA A 1 155 ? 44.399 50.318 18.295 1.00 27.14 202 ALA A O 1
ATOM 1268 N N . LYS A 1 156 ? 46.198 50.609 19.607 1.00 28.50 203 LYS A N 1
ATOM 1269 C CA . LYS A 1 156 ? 45.743 49.643 20.573 1.00 31.21 203 LYS A CA 1
ATOM 1270 C C . LYS A 1 156 ? 44.790 50.259 21.581 1.00 32.44 203 LYS A C 1
ATOM 1271 O O . LYS A 1 156 ? 44.027 49.533 22.191 1.00 34.47 203 LYS A O 1
ATOM 1277 N N . THR A 1 157 ? 44.865 51.573 21.792 1.00 34.36 204 THR A N 1
ATOM 1278 C CA . THR A 1 157 ? 44.118 52.212 22.905 1.00 35.67 204 THR A CA 1
ATOM 1279 C C . THR A 1 157 ? 42.959 53.135 22.509 1.00 36.39 204 THR A C 1
ATOM 1280 O O . THR A 1 157 ? 41.915 53.130 23.167 1.00 38.21 204 THR A O 1
ATOM 1284 N N . ARG A 1 158 ? 43.112 53.907 21.439 1.00 35.88 205 ARG A N 1
ATOM 1285 C CA . ARG A 1 158 ? 42.046 54.819 20.985 1.00 35.56 205 ARG A CA 1
ATOM 1286 C C . ARG A 1 158 ? 41.031 54.094 20.084 1.00 34.96 205 ARG A C 1
ATOM 1287 O O . ARG A 1 158 ? 41.353 53.041 19.501 1.00 35.05 205 ARG A O 1
ATOM 1295 N N . ASN A 1 159 ? 39.835 54.677 19.936 1.00 34.31 206 ASN A N 1
ATOM 1296 C CA . ASN A 1 159 ? 38.791 54.152 19.060 1.00 33.91 206 ASN A CA 1
ATOM 1297 C C . ASN A 1 159 ? 38.681 52.637 19.200 1.00 32.76 206 ASN A C 1
ATOM 1298 O O . ASN A 1 159 ? 38.858 51.913 18.213 1.00 32.36 206 ASN A O 1
ATOM 1303 N N . ALA A 1 160 ? 38.382 52.166 20.414 1.00 30.60 207 ALA A N 1
ATOM 1304 C CA . ALA A 1 160 ? 38.406 50.725 20.711 1.00 29.82 207 ALA A CA 1
ATOM 1305 C C . ALA A 1 160 ? 37.843 49.849 19.578 1.00 28.36 207 ALA A C 1
ATOM 1306 O O . ALA A 1 160 ? 36.763 50.131 19.023 1.00 28.60 207 ALA A O 1
ATOM 1308 N N . SER A 1 161 ? 38.591 48.804 19.245 1.00 25.87 208 SER A N 1
ATOM 1309 C CA . SER A 1 161 ? 38.222 47.847 18.198 1.00 25.02 208 SER A CA 1
ATOM 1310 C C . SER A 1 161 ? 38.319 46.462 18.814 1.00 24.66 208 SER A C 1
ATOM 1311 O O . SER A 1 161 ? 39.226 46.202 19.635 1.00 25.79 208 SER A O 1
ATOM 1314 N N . ASP A 1 162 ? 37.382 45.595 18.460 1.00 23.18 209 ASP A N 1
ATOM 1315 C CA . ASP A 1 162 ? 37.126 44.416 19.276 1.00 23.88 209 ASP A CA 1
ATOM 1316 C C . ASP A 1 162 ? 37.650 43.131 18.677 1.00 22.69 209 ASP A C 1
ATOM 1317 O O . ASP A 1 162 ? 37.526 42.077 19.309 1.00 22.32 209 ASP A O 1
ATOM 1322 N N . GLU A 1 163 ? 38.173 43.192 17.45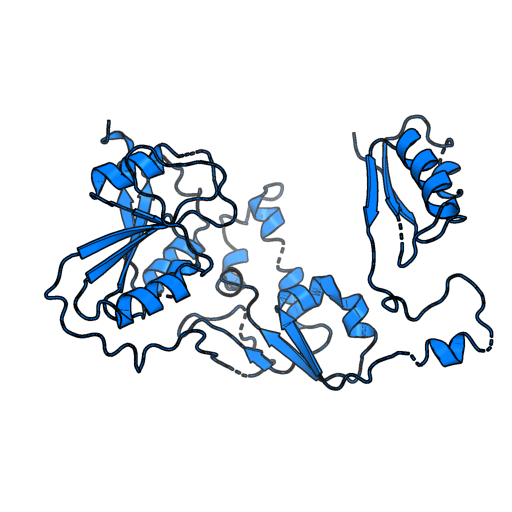0 1.00 21.17 210 GLU A N 1
ATOM 1323 C CA . GLU A 1 163 ? 38.740 41.999 16.795 1.00 19.96 210 GLU A CA 1
ATOM 1324 C C . GLU A 1 163 ? 39.848 42.417 15.854 1.00 19.84 210 GLU A C 1
ATOM 1325 O O . GLU A 1 163 ? 39.781 43.496 15.245 1.00 17.15 210 GLU A O 1
ATOM 1331 N N . HIS A 1 164 ? 40.881 41.581 15.721 1.00 18.88 211 HIS A N 1
ATOM 1332 C CA . HIS A 1 164 ? 41.923 41.844 14.742 1.00 18.98 211 HIS A CA 1
ATOM 1333 C C . HIS A 1 164 ? 42.159 40.587 13.931 1.00 19.28 211 HIS A C 1
ATOM 1334 O O . HIS A 1 164 ? 42.382 39.525 14.509 1.00 20.25 211 HIS A O 1
ATOM 1341 N N . TYR A 1 165 ? 42.068 40.700 12.606 1.00 17.90 212 TYR A N 1
ATOM 1342 C CA . TYR A 1 165 ? 42.347 39.599 11.703 1.00 18.81 212 TYR A CA 1
ATOM 1343 C C . TYR A 1 165 ? 43.848 39.584 11.294 1.00 19.01 212 TYR A C 1
ATOM 1344 O O . TYR A 1 165 ? 44.362 40.569 10.749 1.00 16.06 212 TYR A O 1
ATOM 1353 N N . THR A 1 166 ? 44.521 38.451 11.524 1.00 19.40 213 THR A N 1
ATOM 1354 C CA . THR A 1 166 ? 45.903 38.281 11.052 1.00 19.67 213 THR A CA 1
ATOM 1355 C C . THR A 1 166 ? 45.969 37.230 9.964 1.00 20.85 213 THR A C 1
ATOM 1356 O O . THR A 1 166 ? 45.256 36.217 10.012 1.00 20.95 213 THR A O 1
ATOM 1360 N N . ILE A 1 167 ? 46.822 37.464 8.978 1.00 20.48 214 ILE A N 1
ATOM 1361 C CA . ILE A 1 167 ? 47.030 36.489 7.921 1.00 21.24 214 ILE A CA 1
ATOM 1362 C C . ILE A 1 167 ? 48.214 35.565 8.260 1.00 22.65 214 ILE A C 1
ATOM 1363 O O . ILE A 1 167 ? 48.571 34.702 7.452 1.00 22.51 214 ILE A O 1
ATOM 1368 N N . PHE A 1 168 ? 48.843 35.777 9.413 1.00 23.19 215 PHE A N 1
ATOM 1369 C CA . PHE A 1 168 ? 50.057 35.000 9.721 1.00 24.86 215 PHE A CA 1
ATOM 1370 C C . PHE A 1 168 ? 49.754 33.981 10.791 1.00 26.13 215 PHE A C 1
ATOM 1371 O O . PHE A 1 168 ? 49.428 34.342 11.921 1.00 27.63 215 PHE A O 1
ATOM 1379 N N . LYS A 1 169 ? 49.839 32.713 10.427 1.00 28.61 216 LYS A N 1
ATOM 1380 C CA . LYS A 1 169 ? 49.592 31.632 11.369 1.00 31.51 216 LYS A CA 1
ATOM 1381 C C . LYS A 1 169 ? 50.888 31.360 12.170 1.00 31.73 216 LYS A C 1
ATOM 1382 O O . LYS A 1 169 ? 51.954 31.190 11.575 1.00 31.65 216 LYS A O 1
ATOM 1388 N N . GLY A 1 170 ? 50.789 31.343 13.498 1.00 32.48 217 GLY A N 1
ATOM 1389 C CA . GLY A 1 170 ? 51.892 30.885 14.349 1.00 32.70 217 GLY A CA 1
ATOM 1390 C C . GLY A 1 170 ? 53.026 31.866 14.619 1.00 33.00 217 GLY A C 1
ATOM 1391 O O . GLY A 1 170 ? 54.137 31.466 15.037 1.00 34.24 217 GLY A O 1
ATOM 1392 N N . LEU A 1 171 ? 52.796 33.140 14.325 1.00 30.95 218 LEU A N 1
ATOM 1393 C CA . LEU A 1 171 ? 53.769 34.178 14.653 1.00 30.39 218 LEU A CA 1
ATOM 1394 C C . LEU A 1 171 ? 52.977 35.143 15.500 1.00 29.98 218 LEU A C 1
ATOM 1395 O O . LEU A 1 171 ? 51.824 35.458 15.164 1.00 30.95 218 LEU A O 1
ATOM 1400 N N . LYS A 1 172 ? 53.556 35.601 16.598 1.00 28.64 219 LYS A N 1
ATOM 1401 C CA . LYS A 1 172 ? 52.837 36.470 17.495 1.00 27.94 219 LYS A CA 1
ATOM 1402 C C . LYS A 1 172 ? 52.625 37.838 16.839 1.00 26.35 219 LYS A C 1
ATOM 1403 O O . LYS A 1 172 ? 53.469 38.320 16.089 1.00 25.31 219 LYS A O 1
ATOM 1409 N N . ASN A 1 173 ? 51.475 38.444 17.129 1.00 25.44 220 ASN A N 1
ATOM 1410 C CA . ASN A 1 173 ? 51.100 39.747 16.554 1.00 22.86 220 ASN A CA 1
ATOM 1411 C C . ASN A 1 173 ? 51.241 40.855 17.581 1.00 22.09 220 ASN A C 1
ATOM 1412 O O . ASN A 1 173 ? 50.851 40.665 18.724 1.00 22.55 220 ASN A O 1
ATOM 1417 N N . ILE A 1 174 ? 51.735 42.017 17.158 1.00 22.17 221 ILE A N 1
ATOM 1418 C CA . ILE A 1 174 ? 51.804 43.223 18.001 1.00 22.59 221 ILE A CA 1
ATOM 1419 C C . ILE A 1 174 ? 50.389 43.575 18.573 1.00 23.06 221 ILE A C 1
ATOM 1420 O O . ILE A 1 174 ? 50.298 44.105 19.675 1.00 22.90 221 ILE A O 1
ATOM 1433 N N . ASP A 1 176 ? 48.037 41.532 19.512 1.00 26.05 223 ASP A N 1
ATOM 1434 C CA . ASP A 1 176 ? 47.522 40.508 20.393 1.00 27.62 223 ASP A CA 1
ATOM 1435 C C . ASP A 1 176 ? 47.876 40.958 21.798 1.00 29.20 223 ASP A C 1
ATOM 1436 O O . ASP A 1 176 ? 48.919 40.597 22.375 1.00 30.24 223 ASP A O 1
ATOM 1441 N N . ASP A 1 177 ? 47.022 41.804 22.337 1.00 28.12 224 ASP A N 1
ATOM 1442 C CA . ASP A 1 177 ? 47.327 42.465 23.556 1.00 28.12 224 ASP A CA 1
ATOM 1443 C C . ASP A 1 177 ? 46.243 42.181 24.584 1.00 27.97 224 ASP A C 1
ATOM 1444 O O . ASP A 1 177 ? 46.204 42.848 25.618 1.00 29.76 224 ASP A O 1
ATOM 1449 N N . GLY A 1 178 ? 45.365 41.230 24.281 1.00 27.59 225 GLY A N 1
ATOM 1450 C CA . GLY A 1 178 ? 44.298 40.799 25.207 1.00 29.03 225 GLY A CA 1
ATOM 1451 C C . GLY A 1 178 ? 43.091 41.754 25.238 1.00 29.98 225 GLY A C 1
ATOM 1452 O O . GLY A 1 178 ? 42.163 41.564 26.015 1.00 30.05 225 GLY A O 1
ATOM 1453 N N . ARG A 1 179 ? 43.109 42.774 24.389 1.00 29.40 226 ARG A N 1
ATOM 1454 C CA . ARG A 1 179 ? 41.998 43.762 24.328 1.00 30.49 226 ARG A CA 1
ATOM 1455 C C . ARG A 1 179 ? 41.058 43.581 23.137 1.00 28.63 226 ARG A C 1
ATOM 1456 O O . ARG A 1 179 ? 40.187 44.433 22.888 1.00 29.86 226 ARG A O 1
ATOM 1464 N N . ARG A 1 180 ? 41.222 42.471 22.435 1.00 27.57 227 ARG A N 1
ATOM 1465 C CA . ARG A 1 180 ? 40.500 42.191 21.213 1.00 26.86 227 ARG A CA 1
ATOM 1466 C C . ARG A 1 180 ? 40.634 40.712 20.972 1.00 26.44 227 ARG A C 1
ATOM 1467 O O . ARG A 1 180 ? 41.575 40.089 21.479 1.00 26.70 227 ARG A O 1
ATOM 1475 N N . LYS A 1 181 ? 39.725 40.169 20.173 1.00 26.16 228 LYS A N 1
ATOM 1476 C CA . LYS A 1 181 ? 39.778 38.807 19.684 1.00 27.34 228 LYS A CA 1
ATOM 1477 C C . LYS A 1 181 ? 40.745 38.757 18.505 1.00 27.29 228 LYS A C 1
ATOM 1478 O O . LYS A 1 181 ? 40.586 39.530 17.549 1.00 26.09 228 LYS A O 1
ATOM 1492 N N . THR A 1 183 ? 41.914 36.744 15.296 1.00 25.12 230 THR A N 1
ATOM 1493 C CA . THR A 1 183 ? 41.326 35.781 14.388 1.00 25.46 230 THR A CA 1
ATOM 1494 C C . THR A 1 183 ? 42.286 35.555 13.258 1.00 25.05 230 THR A C 1
ATOM 1495 O O . THR A 1 183 ? 42.673 36.488 12.552 1.00 22.93 230 THR A O 1
ATOM 1499 N N . TYR A 1 184 ? 42.644 34.294 13.061 1.00 25.36 231 TYR A N 1
ATOM 1500 C CA . TYR A 1 184 ? 43.444 33.921 11.903 1.00 25.60 231 TYR A CA 1
ATOM 1501 C C . TYR A 1 184 ? 42.600 33.890 10.650 1.00 26.81 231 TYR A C 1
ATOM 1502 O O . TYR A 1 184 ? 41.540 33.258 10.622 1.00 26.35 231 TYR A O 1
ATOM 1511 N N . LEU A 1 185 ? 43.059 34.567 9.604 1.00 26.18 232 LEU A N 1
ATOM 1512 C CA . LEU A 1 185 ? 42.323 34.640 8.346 1.00 27.70 232 LEU A CA 1
ATOM 1513 C C . LEU A 1 185 ? 43.240 34.125 7.251 1.00 28.68 232 LEU A C 1
ATOM 1514 O O . LEU A 1 185 ? 44.045 34.892 6.691 1.00 28.44 232 LEU A O 1
ATOM 1519 N N . PRO A 1 186 ? 43.123 32.824 6.919 1.00 29.33 233 PRO A N 1
ATOM 1520 C CA . PRO A 1 186 ? 43.961 32.270 5.861 1.00 30.93 233 PRO A CA 1
ATOM 1521 C C . PRO A 1 186 ? 43.645 32.932 4.534 1.00 32.57 233 PRO A C 1
ATOM 1522 O O . PRO A 1 186 ? 42.523 32.851 4.063 1.00 33.15 233 PRO A O 1
ATOM 1526 N N . LEU A 1 187 ? 44.620 33.633 3.962 1.00 34.04 234 LEU A N 1
ATOM 1527 C CA . LEU A 1 187 ? 44.385 34.432 2.753 1.00 36.81 234 LEU A CA 1
ATOM 1528 C C . LEU A 1 187 ? 44.312 33.560 1.557 1.00 38.13 234 LEU A C 1
ATOM 1529 O O . LEU A 1 187 ? 43.542 33.816 0.632 1.00 38.95 234 LEU A O 1
ATOM 1534 N N . PHE A 1 188 ? 45.091 32.492 1.607 1.00 40.59 235 PHE A N 1
ATOM 1535 C CA . PHE A 1 188 ? 45.281 31.651 0.456 1.00 42.71 235 PHE A CA 1
ATOM 1536 C C . PHE A 1 188 ? 44.755 30.252 0.664 1.00 44.37 235 PHE A C 1
ATOM 1537 O O . PHE A 1 188 ? 44.900 29.637 1.727 1.00 44.70 235 PHE A O 1
ATOM 1545 N N . ASP A 1 189 ? 44.105 29.738 -0.366 1.00 46.54 236 ASP A N 1
ATOM 1546 C CA . ASP A 1 189 ? 43.549 28.404 -0.274 1.00 48.45 236 ASP A CA 1
ATOM 1547 C C . ASP A 1 189 ? 44.493 27.419 -0.956 1.00 49.32 236 ASP A C 1
ATOM 1548 O O . ASP A 1 189 ? 44.819 27.609 -2.149 1.00 48.70 236 ASP A O 1
ATOM 1553 N N . ALA A 1 190 ? 44.876 26.374 -0.199 1.00 50.29 237 ALA A N 1
ATOM 1554 C CA . ALA A 1 190 ? 45.831 25.331 -0.615 1.00 51.17 237 ALA A CA 1
ATOM 1555 C C . ALA A 1 190 ? 45.232 23.933 -0.779 1.00 51.76 237 ALA A C 1
ATOM 1556 O O . ALA A 1 190 ? 45.845 23.049 -1.399 1.00 51.47 237 ALA A O 1
ATOM 1558 N N . SER A 1 191 ? 44.050 23.708 -0.208 1.00 51.77 238 SER A N 1
ATOM 1559 C CA . SER A 1 191 ? 43.290 22.493 -0.513 1.00 51.63 238 SER A CA 1
ATOM 1560 C C . SER A 1 191 ? 42.825 22.698 -1.940 1.00 51.18 238 SER A C 1
ATOM 1561 O O . SER A 1 191 ? 42.666 23.828 -2.377 1.00 51.92 238 SER A O 1
ATOM 1564 N N . GLU A 1 192 ? 42.617 21.650 -2.705 1.00 50.83 239 GLU A N 1
ATOM 1565 C CA . GLU A 1 192 ? 42.128 21.901 -4.054 1.00 50.91 239 GLU A CA 1
ATOM 1566 C C . GLU A 1 192 ? 43.243 22.357 -5.002 1.00 50.23 239 GLU A C 1
ATOM 1567 O O . GLU A 1 192 ? 43.006 22.528 -6.195 1.00 49.76 239 GLU A O 1
ATOM 1573 N N . LEU A 1 193 ? 44.443 22.593 -4.474 1.00 49.48 240 LEU A N 1
ATOM 1574 C CA . LEU A 1 193 ? 45.622 22.698 -5.338 1.00 48.83 240 LEU A CA 1
ATOM 1575 C C . LEU A 1 193 ? 45.875 21.314 -5.927 1.00 48.53 240 LEU A C 1
ATOM 1576 O O . LEU A 1 193 ? 46.267 21.187 -7.086 1.00 48.49 240 LEU A O 1
ATOM 1581 N N . LYS A 1 194 ? 45.590 20.277 -5.130 1.00 48.57 241 LYS A N 1
ATOM 1582 C CA . LYS A 1 194 ? 45.780 18.881 -5.531 1.00 48.55 241 LYS A CA 1
ATOM 1583 C C . LYS A 1 194 ? 47.240 18.645 -5.927 1.00 48.09 241 LYS A C 1
ATOM 1584 O O . LYS A 1 194 ? 47.516 18.024 -6.944 1.00 47.33 241 LYS A O 1
ATOM 1590 N N . ALA A 1 195 ? 48.166 19.161 -5.118 1.00 48.24 242 ALA A N 1
ATOM 1591 C CA . ALA A 1 195 ? 49.599 19.059 -5.402 1.00 47.82 242 ALA A CA 1
ATOM 1592 C C . ALA A 1 195 ? 50.070 17.655 -5.063 1.00 47.99 242 ALA A C 1
ATOM 1593 O O . ALA A 1 195 ? 49.681 17.108 -4.033 1.00 47.98 242 ALA A O 1
ATOM 1595 N N . GLY A 1 196 ? 50.905 17.075 -5.926 1.00 47.80 243 GLY A N 1
ATOM 1596 C CA . GLY A 1 196 ? 51.421 15.725 -5.689 1.00 47.38 243 GLY A CA 1
ATOM 1597 C C . GLY A 1 196 ? 52.911 15.679 -5.374 1.00 47.29 243 GLY A C 1
ATOM 1598 O O . GLY A 1 196 ? 53.501 16.683 -4.920 1.00 46.73 243 GLY A O 1
ATOM 1599 N N . ASP A 1 197 ? 53.515 14.511 -5.614 1.00 46.13 244 ASP A N 1
ATOM 1600 C CA . ASP A 1 197 ? 54.950 14.330 -5.415 1.00 45.61 244 ASP A CA 1
ATOM 1601 C C . ASP A 1 197 ? 55.708 15.115 -6.467 1.00 44.26 244 ASP A C 1
ATOM 1602 O O . ASP A 1 197 ? 55.303 15.163 -7.634 1.00 42.76 244 ASP A O 1
ATOM 1607 N N . GLU A 1 198 ? 56.837 15.678 -6.042 1.00 43.48 245 GLU A N 1
ATOM 1608 C CA . GLU A 1 198 ? 57.683 16.493 -6.909 1.00 42.96 245 GLU A CA 1
ATOM 1609 C C . GLU A 1 198 ? 58.529 15.619 -7.835 1.00 42.68 245 GLU A C 1
ATOM 1610 O O . GLU A 1 198 ? 59.697 15.385 -7.580 1.00 42.47 245 GLU A O 1
ATOM 1616 N N . THR A 1 199 ? 57.922 15.164 -8.924 1.00 42.53 246 THR A N 1
ATOM 1617 C CA . THR A 1 199 ? 58.575 14.253 -9.867 1.00 42.67 246 THR A CA 1
ATOM 1618 C C . THR A 1 199 ? 58.871 14.982 -11.148 1.00 42.40 246 THR A C 1
ATOM 1619 O O . THR A 1 199 ? 59.438 14.418 -12.092 1.00 42.96 246 THR A O 1
ATOM 1623 N N . GLY A 1 200 ? 58.481 16.253 -11.190 1.00 41.00 247 GLY A N 1
ATOM 1624 C CA . GLY A 1 200 ? 58.708 17.058 -12.375 1.00 39.92 247 GLY A CA 1
ATOM 1625 C C . GLY A 1 200 ? 59.980 17.858 -12.212 1.00 38.40 247 GLY A C 1
ATOM 1626 O O . GLY A 1 200 ? 60.775 17.607 -11.296 1.00 39.00 247 GLY A O 1
ATOM 1627 N N . GLY A 1 201 ? 60.177 18.815 -13.106 1.00 37.39 248 GLY A N 1
ATOM 1628 C CA . GLY A 1 201 ? 61.305 19.739 -13.006 1.00 35.42 248 GLY A CA 1
ATOM 1629 C C . GLY A 1 201 ? 61.295 20.555 -11.716 1.00 33.85 248 GLY A C 1
ATOM 1630 O O . GLY A 1 201 ? 60.402 20.405 -10.845 1.00 33.49 248 GLY A O 1
ATOM 1631 N N . THR A 1 202 ? 62.320 21.393 -11.577 1.00 31.99 249 THR A N 1
ATOM 1632 C CA . THR A 1 202 ? 62.393 22.395 -10.501 1.00 29.04 249 THR A CA 1
ATOM 1633 C C . THR A 1 202 ? 62.306 23.751 -11.178 1.00 28.14 249 THR A C 1
ATOM 1634 O O . THR A 1 202 ? 62.960 23.964 -12.195 1.00 27.96 249 THR A O 1
ATOM 1638 N N . VAL A 1 203 ? 61.471 24.657 -10.641 1.00 25.67 250 VAL A N 1
ATOM 1639 C CA . VAL A 1 203 ? 61.370 26.024 -11.166 1.00 24.50 250 VAL A CA 1
ATOM 1640 C C . VAL A 1 203 ? 61.866 26.952 -10.061 1.00 23.55 250 VAL A C 1
ATOM 1641 O O . VAL A 1 203 ? 61.355 26.903 -8.941 1.00 23.00 250 VAL A O 1
ATOM 1645 N N . ARG A 1 204 ? 62.863 27.758 -10.373 1.00 21.45 251 ARG A N 1
ATOM 1646 C CA . ARG A 1 204 ? 63.444 28.661 -9.377 1.00 21.97 251 ARG A CA 1
ATOM 1647 C C . ARG A 1 204 ? 63.102 30.097 -9.728 1.00 21.65 251 ARG A C 1
ATOM 1648 O O . ARG A 1 204 ? 63.269 30.526 -10.885 1.00 22.24 251 ARG A O 1
ATOM 1656 N N . ILE A 1 205 ? 62.639 30.831 -8.727 1.00 20.88 252 ILE A N 1
ATOM 1657 C CA . ILE A 1 205 ? 62.226 32.225 -8.923 1.00 21.30 252 ILE A CA 1
ATOM 1658 C C . ILE A 1 205 ? 62.849 33.094 -7.849 1.00 20.61 252 ILE A C 1
ATOM 1659 O O . ILE A 1 205 ? 62.742 32.806 -6.640 1.00 21.93 252 ILE A O 1
ATOM 1664 N N . LEU A 1 206 ? 63.516 34.145 -8.288 1.00 20.28 253 LEU A N 1
ATOM 1665 C CA . LEU A 1 206 ? 63.989 35.145 -7.381 1.00 19.79 253 LEU A CA 1
ATOM 1666 C C . LEU A 1 206 ? 62.901 36.247 -7.212 1.00 20.68 253 LEU A C 1
ATOM 1667 O O . LEU A 1 206 ? 62.330 36.746 -8.198 1.00 20.46 253 LEU A O 1
ATOM 1672 N N . LEU A 1 207 ? 62.634 36.618 -5.970 1.00 21.06 254 LEU A N 1
ATOM 1673 C CA . LEU A 1 207 ? 61.768 37.757 -5.681 1.00 23.21 254 LEU A CA 1
ATOM 1674 C C . LEU A 1 207 ? 62.661 38.998 -5.815 1.00 24.55 254 LEU A C 1
ATOM 1675 O O . LEU A 1 207 ? 63.651 39.140 -5.095 1.00 25.64 254 LEU A O 1
ATOM 1680 N N . GLY A 1 208 ? 62.341 39.868 -6.772 1.00 26.42 255 GLY A N 1
ATOM 1681 C CA . GLY A 1 208 ? 63.178 41.047 -7.066 1.00 28.22 255 GLY A CA 1
ATOM 1682 C C . GLY A 1 208 ? 63.178 42.060 -5.931 1.00 29.81 255 GLY A C 1
ATOM 1683 O O . GLY A 1 208 ? 62.207 42.172 -5.214 1.00 29.40 255 GLY A O 1
ATOM 1684 N N . SER A 1 209 ? 64.291 42.753 -5.742 1.00 32.90 256 SER A N 1
ATOM 1685 C CA . SER A 1 209 ? 64.375 43.834 -4.746 1.00 36.09 256 SER A CA 1
ATOM 1686 C C . SER A 1 209 ? 63.906 45.166 -5.349 1.00 38.22 256 SER A C 1
ATOM 1687 O O . SER A 1 209 ? 64.248 45.483 -6.488 1.00 37.99 256 SER A O 1
ATOM 1690 N N . PRO A 1 210 ? 63.111 45.951 -4.593 1.00 41.34 257 PRO A N 1
ATOM 1691 C CA . PRO A 1 210 ? 62.748 47.286 -5.089 1.00 42.73 257 PRO A CA 1
ATOM 1692 C C . PRO A 1 210 ? 63.908 48.260 -4.909 1.00 43.99 257 PRO A C 1
ATOM 1693 O O . PRO A 1 210 ? 63.784 49.436 -5.221 1.00 45.78 257 PRO A O 1
ATOM 1697 N N . ASP A 1 211 ? 65.041 47.768 -4.438 1.00 45.02 258 ASP A N 1
ATOM 1698 C CA . ASP A 1 211 ? 66.169 48.630 -4.157 1.00 45.62 258 ASP A CA 1
ATOM 1699 C C . ASP A 1 211 ? 67.249 48.504 -5.252 1.00 46.12 258 ASP A C 1
ATOM 1700 O O . ASP A 1 211 ? 67.871 47.452 -5.421 1.00 46.06 258 ASP A O 1
ATOM 1705 N N . LYS A 1 212 ? 67.463 49.600 -5.990 1.00 46.29 259 LYS A N 1
ATOM 1706 C CA . LYS A 1 212 ? 68.256 49.613 -7.233 1.00 47.05 259 LYS A CA 1
ATOM 1707 C C . LYS A 1 212 ? 69.726 49.239 -7.054 1.00 46.73 259 LYS A C 1
ATOM 1708 O O . LYS A 1 212 ? 70.376 48.792 -8.017 1.00 46.58 259 LYS A O 1
ATOM 1714 N N . GLU A 1 213 ? 70.252 49.439 -5.838 1.00 46.02 260 GLU A N 1
ATOM 1715 C CA . GLU A 1 213 ? 71.634 49.051 -5.520 1.00 45.37 260 GLU A CA 1
ATOM 1716 C C . GLU A 1 213 ? 71.791 47.532 -5.362 1.00 44.35 260 GLU 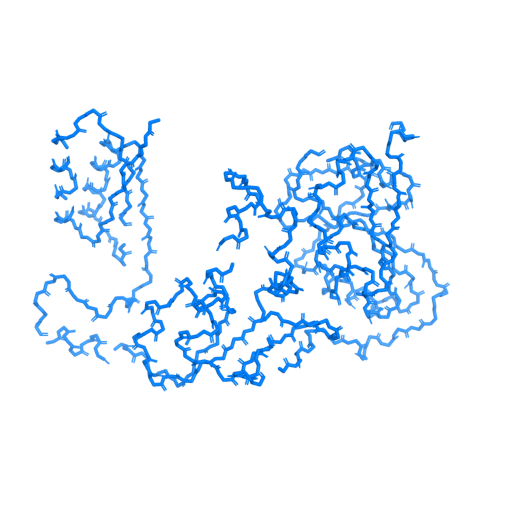A C 1
ATOM 1717 O O . GLU A 1 213 ? 72.917 47.032 -5.239 1.00 43.95 260 GLU A O 1
ATOM 1731 N N . LYS A 1 215 ? 70.761 45.457 -7.721 1.00 39.94 262 LYS A N 1
ATOM 1732 C CA . LYS A 1 215 ? 70.747 44.931 -9.078 1.00 38.91 262 LYS A CA 1
ATOM 1733 C C . LYS A 1 215 ? 71.871 43.931 -9.339 1.00 38.49 262 LYS A C 1
ATOM 1734 O O . LYS A 1 215 ? 71.619 42.839 -9.860 1.00 37.70 262 LYS A O 1
ATOM 1740 N N . GLU A 1 216 ? 73.101 44.307 -8.982 1.00 37.15 263 GLU A N 1
ATOM 1741 C CA . GLU A 1 216 ? 74.248 43.443 -9.243 1.00 37.02 263 GLU A CA 1
ATOM 1742 C C . GLU A 1 216 ? 74.207 42.201 -8.346 1.00 35.78 263 GLU A C 1
ATOM 1743 O O . GLU A 1 216 ? 74.511 41.094 -8.804 1.00 36.45 263 GLU A O 1
ATOM 1749 N N . ILE A 1 217 ? 73.825 42.391 -7.085 1.00 34.42 264 ILE A N 1
ATOM 1750 C CA . ILE A 1 217 ? 73.691 41.274 -6.153 1.00 33.30 264 ILE A CA 1
ATOM 1751 C C . ILE A 1 217 ? 72.629 40.299 -6.661 1.00 32.83 264 ILE A C 1
ATOM 1752 O O . ILE A 1 217 ? 72.858 39.082 -6.691 1.00 31.46 264 ILE A O 1
ATOM 1757 N N . SER A 1 218 ? 71.484 40.840 -7.090 1.00 32.37 265 SER A N 1
ATOM 1758 C CA . SER A 1 218 ? 70.422 40.019 -7.702 1.00 31.78 265 SER A CA 1
ATOM 1759 C C . SER A 1 218 ? 70.879 39.200 -8.912 1.00 32.06 265 SER A C 1
ATOM 1760 O O . SER A 1 218 ? 70.602 38.000 -8.970 1.00 31.54 265 SER A O 1
ATOM 1763 N N . GLU A 1 219 ? 71.528 39.845 -9.892 1.00 31.39 266 GLU A N 1
ATOM 1764 C CA . GLU A 1 219 ? 72.082 39.133 -11.037 1.00 31.54 266 GLU A CA 1
ATOM 1765 C C . GLU A 1 219 ? 73.075 38.061 -10.599 1.00 31.31 266 GLU A C 1
ATOM 1766 O O . GLU A 1 219 ? 73.035 36.933 -11.118 1.00 30.85 266 GLU A O 1
ATOM 1772 N N . LYS A 1 220 ? 73.947 38.406 -9.646 1.00 29.84 267 LYS A N 1
ATOM 1773 C CA . LYS A 1 220 ? 74.897 37.430 -9.087 1.00 29.92 267 LYS A CA 1
ATOM 1774 C C . LYS A 1 220 ? 74.218 36.231 -8.432 1.00 28.83 267 LYS A C 1
ATOM 1775 O O . LYS A 1 220 ? 74.665 35.082 -8.620 1.00 29.08 267 LYS A O 1
ATOM 1781 N N . ALA A 1 221 ? 73.166 36.502 -7.661 1.00 27.29 268 ALA A N 1
ATOM 1782 C CA . ALA A 1 221 ? 72.392 35.448 -7.021 1.00 26.83 268 ALA A CA 1
ATOM 1783 C C . ALA A 1 221 ? 71.767 34.521 -8.066 1.00 26.69 268 ALA A C 1
ATOM 1784 O O . ALA A 1 221 ? 71.819 33.297 -7.945 1.00 26.27 268 ALA A O 1
ATOM 1786 N N . ALA A 1 222 ? 71.176 35.106 -9.098 1.00 26.33 269 ALA A N 1
ATOM 1787 C CA . ALA A 1 222 ? 70.595 34.304 -10.177 1.00 27.16 269 ALA A CA 1
ATOM 1788 C C . ALA A 1 222 ? 71.618 33.377 -10.869 1.00 28.20 269 ALA A C 1
ATOM 1789 O O . ALA A 1 222 ? 71.338 32.194 -11.119 1.00 28.46 269 ALA A O 1
ATOM 1791 N N . LYS A 1 223 ? 72.796 33.918 -11.180 1.00 28.40 270 LYS A N 1
ATOM 1792 C CA . LYS A 1 223 ? 73.883 33.097 -11.731 1.00 28.59 270 LYS A CA 1
ATOM 1793 C C . LYS A 1 223 ? 74.331 32.017 -10.733 1.00 27.52 270 LYS A C 1
ATOM 1794 O O . LYS A 1 223 ? 74.366 30.821 -11.074 1.00 27.86 270 LYS A O 1
ATOM 1800 N N . ASN A 1 224 ? 74.597 32.419 -9.490 1.00 25.85 271 ASN A N 1
ATOM 1801 C CA . ASN A 1 224 ? 75.144 31.501 -8.506 1.00 26.76 271 ASN A CA 1
ATOM 1802 C C . ASN A 1 224 ? 74.261 30.285 -8.194 1.00 26.49 271 ASN A C 1
ATOM 1803 O O . ASN A 1 224 ? 74.766 29.158 -8.015 1.00 25.72 271 ASN A O 1
ATOM 1808 N N . PHE A 1 225 ? 72.950 30.507 -8.122 1.00 26.00 272 PHE A N 1
ATOM 1809 C CA . PHE A 1 225 ? 72.045 29.467 -7.650 1.00 25.35 272 PHE A CA 1
ATOM 1810 C C . PHE A 1 225 ? 71.237 28.913 -8.797 1.00 25.44 272 PHE A C 1
ATOM 1811 O O . PHE A 1 225 ? 70.314 28.118 -8.580 1.00 24.81 272 PHE A O 1
ATOM 1819 N N . ASN A 1 226 ? 71.586 29.349 -10.011 1.00 25.88 273 ASN A N 1
ATOM 1820 C CA . ASN A 1 226 ? 70.921 28.935 -11.249 1.00 26.86 273 ASN A CA 1
ATOM 1821 C C . ASN A 1 226 ? 69.415 29.210 -11.201 1.00 26.78 273 ASN A C 1
ATOM 1822 O O . ASN A 1 226 ? 68.597 28.307 -11.373 1.00 26.54 273 ASN A O 1
ATOM 1827 N N . ILE A 1 227 ? 69.068 30.476 -10.941 1.00 26.55 274 ILE A N 1
ATOM 1828 C CA . ILE A 1 227 ? 67.664 30.884 -10.845 1.00 25.32 274 ILE A CA 1
ATOM 1829 C C . ILE A 1 227 ? 67.242 31.452 -12.219 1.00 25.07 274 ILE A C 1
ATOM 1830 O O . ILE A 1 227 ? 67.785 32.465 -12.656 1.00 24.38 274 ILE A O 1
ATOM 1835 N N . GLN A 1 228 ? 66.295 30.797 -12.894 1.00 25.23 275 GLN A N 1
ATOM 1836 C CA . GLN A 1 228 ? 65.915 31.174 -14.273 1.00 26.22 275 GLN A CA 1
ATOM 1837 C C . GLN A 1 228 ? 65.014 32.413 -14.303 1.00 25.70 275 GLN A C 1
ATOM 1838 O O . GLN A 1 228 ? 65.052 33.205 -15.258 1.00 26.05 275 GLN A O 1
ATOM 1844 N N . TYR A 1 229 ? 64.224 32.595 -13.256 1.00 24.81 276 TYR A N 1
ATOM 1845 C CA . TYR A 1 229 ? 63.166 33.610 -13.298 1.00 24.95 276 TYR A CA 1
ATOM 1846 C C . TYR A 1 229 ? 63.277 34.613 -12.166 1.00 25.23 276 TYR A C 1
ATOM 1847 O O . TYR A 1 229 ? 63.728 34.265 -11.064 1.00 24.20 276 TYR A O 1
ATOM 1856 N N . VAL A 1 230 ? 62.840 35.849 -12.442 1.00 24.54 277 VAL A N 1
ATOM 1857 C CA . VAL A 1 230 ? 62.655 36.848 -11.400 1.00 24.84 277 VAL A CA 1
ATOM 1858 C C . VAL A 1 230 ? 61.203 37.362 -11.410 1.00 25.63 277 VAL A C 1
ATOM 1859 O O . VAL A 1 230 ? 60.660 37.689 -12.474 1.00 25.11 277 VAL A O 1
ATOM 1863 N N . ALA A 1 231 ? 60.584 37.404 -10.239 1.00 26.26 278 ALA A N 1
ATOM 1864 C CA . ALA A 1 231 ? 59.292 38.044 -10.025 1.00 28.95 278 ALA A CA 1
ATOM 1865 C C . ALA A 1 231 ? 59.581 39.468 -9.561 1.00 30.90 278 ALA A C 1
ATOM 1866 O O . ALA A 1 231 ? 59.975 39.682 -8.402 1.00 30.64 278 ALA A O 1
ATOM 1868 N N . PRO A 1 232 ? 59.421 40.445 -10.467 1.00 32.95 279 PRO A N 1
ATOM 1869 C CA . PRO A 1 232 ? 59.825 41.796 -10.113 1.00 34.51 279 PRO A CA 1
ATOM 1870 C C . PRO A 1 232 ? 59.000 42.345 -8.931 1.00 35.88 279 PRO A C 1
ATOM 1871 O O . PRO A 1 232 ? 57.818 42.038 -8.793 1.00 34.68 279 PRO A O 1
ATOM 1875 N N . HIS A 1 233 ? 59.637 43.113 -8.057 1.00 38.61 280 HIS A N 1
ATOM 1876 C CA . HIS A 1 233 ? 58.886 43.787 -7.002 1.00 42.27 280 HIS A CA 1
ATOM 1877 C C . HIS A 1 233 ? 57.971 44.827 -7.673 1.00 43.86 280 HIS A C 1
ATOM 1878 O O . HIS A 1 233 ? 58.417 45.500 -8.602 1.00 42.51 280 HIS A O 1
ATOM 1885 N N . PRO A 1 234 ? 56.692 44.942 -7.220 1.00 46.26 281 PRO A N 1
ATOM 1886 C CA . PRO A 1 234 ? 55.754 45.969 -7.757 1.00 48.99 281 PRO A CA 1
ATOM 1887 C C . PRO A 1 234 ? 56.375 47.376 -7.937 1.00 50.83 281 PRO A C 1
ATOM 1888 O O . PRO A 1 234 ? 56.094 48.058 -8.937 1.00 52.19 281 PRO A O 1
ATOM 1892 N N . ARG A 1 235 ? 57.239 47.762 -6.996 1.00 52.34 282 ARG A N 1
ATOM 1893 C CA . ARG A 1 235 ? 57.913 49.052 -6.994 1.00 53.41 282 ARG A CA 1
ATOM 1894 C C . ARG A 1 235 ? 59.382 48.925 -7.462 1.00 53.88 282 ARG A C 1
ATOM 1895 O O . ARG A 1 235 ? 60.282 49.606 -6.935 1.00 54.32 282 ARG A O 1
ATOM 1903 N N . GLN A 1 236 ? 59.617 48.056 -8.451 1.00 53.52 283 GLN A N 1
ATOM 1904 C CA . GLN A 1 236 ? 60.957 47.837 -9.013 1.00 53.05 283 GLN A CA 1
ATOM 1905 C C . GLN A 1 236 ? 61.043 48.431 -10.428 1.00 53.06 283 GLN A C 1
ATOM 1906 O O . GLN A 1 236 ? 60.141 48.227 -11.246 1.00 53.41 283 GLN A O 1
ATOM 1912 N N . THR A 1 237 ? 62.120 49.160 -10.712 1.00 52.68 284 THR A N 1
ATOM 1913 C CA . THR A 1 237 ? 62.194 49.971 -11.939 1.00 52.52 284 THR A CA 1
ATOM 1914 C C . THR A 1 237 ? 63.308 49.528 -12.898 1.00 52.27 284 THR A C 1
ATOM 1915 O O . THR A 1 237 ? 63.679 50.266 -13.810 1.00 52.83 284 THR A O 1
ATOM 1919 N N . TYR A 1 238 ? 63.841 48.329 -12.703 1.00 51.34 285 TYR A N 1
ATOM 1920 C CA . TYR A 1 238 ? 64.982 47.878 -13.495 1.00 50.63 285 TYR A CA 1
ATOM 1921 C C . TYR A 1 238 ? 64.853 46.393 -13.783 1.00 50.46 285 TYR A C 1
ATOM 1922 O O . TYR A 1 238 ? 64.066 45.702 -13.139 1.00 50.40 285 TYR A O 1
ATOM 1931 N N . GLY A 1 239 ? 65.659 45.896 -14.710 1.00 50.13 286 GLY A N 1
ATOM 1932 C CA . GLY A 1 239 ? 65.639 44.484 -15.065 1.00 50.16 286 GLY A CA 1
ATOM 1933 C C . GLY A 1 239 ? 66.941 43.782 -14.746 1.00 50.49 286 GLY A C 1
ATOM 1934 O O . GLY A 1 239 ? 67.939 44.426 -14.424 1.00 50.68 286 GLY A O 1
ATOM 1935 N N . LEU A 1 240 ? 66.929 42.459 -14.855 1.00 50.53 287 LEU A N 1
ATOM 1936 C CA . LEU A 1 240 ? 68.080 41.631 -14.530 1.00 50.79 287 LEU A CA 1
ATOM 1937 C C . LEU A 1 240 ? 68.579 40.900 -15.766 1.00 51.34 287 LEU A C 1
ATOM 1938 O O . LEU A 1 240 ? 68.033 39.859 -16.141 1.00 51.82 287 LEU A O 1
ATOM 1943 N N . SER A 1 241 ? 69.624 41.429 -16.398 1.00 51.53 288 SER A N 1
ATOM 1944 C CA . SER A 1 241 ? 70.114 40.825 -17.633 1.00 51.16 288 SER A CA 1
ATOM 1945 C C . SER A 1 241 ? 70.470 39.365 -17.362 1.00 50.31 288 SER A C 1
ATOM 1946 O O . SER A 1 241 ? 71.047 39.046 -16.312 1.00 50.65 288 SER A O 1
ATOM 1949 N N . GLY A 1 242 ? 70.073 38.486 -18.287 1.00 48.81 289 GLY A N 1
ATOM 1950 C CA . GLY A 1 242 ? 70.283 37.044 -18.138 1.00 46.21 289 GLY A CA 1
ATOM 1951 C C . GLY A 1 242 ? 69.294 36.319 -17.235 1.00 44.70 289 GLY A C 1
ATOM 1952 O O . GLY A 1 242 ? 69.533 35.168 -16.865 1.00 44.67 289 GLY A O 1
ATOM 1953 N N . VAL A 1 243 ? 68.205 36.990 -16.847 1.00 42.20 290 VAL A N 1
ATOM 1954 C CA . VAL A 1 243 ? 67.139 36.356 -16.066 1.00 39.49 290 VAL A CA 1
ATOM 1955 C C . VAL A 1 243 ? 65.806 36.690 -16.741 1.00 38.54 290 VAL A C 1
ATOM 1956 O O . VAL A 1 243 ? 65.593 37.824 -17.129 1.00 38.39 290 VAL A O 1
ATOM 1960 N N . THR A 1 244 ? 64.913 35.713 -16.869 1.00 36.95 291 THR A N 1
ATOM 1961 C CA . THR A 1 244 ? 63.581 35.964 -17.440 1.00 35.46 291 THR A CA 1
ATOM 1962 C C . THR A 1 244 ? 62.667 36.621 -16.396 1.00 33.98 291 THR A C 1
ATOM 1963 O O . THR A 1 244 ? 62.483 36.078 -15.290 1.00 33.43 291 THR A O 1
ATOM 1967 N N . THR A 1 245 ? 62.104 37.778 -16.730 1.00 31.61 292 THR A N 1
ATOM 1968 C CA . THR A 1 245 ? 61.170 38.443 -15.830 1.00 31.10 292 THR A CA 1
ATOM 1969 C C . THR A 1 245 ? 59.758 37.897 -15.989 1.00 30.66 292 THR A C 1
ATOM 1970 O O . THR A 1 245 ? 59.245 37.841 -17.090 1.00 30.58 292 THR A O 1
ATOM 1974 N N . LEU A 1 246 ? 59.125 37.522 -14.887 1.00 29.42 293 LEU A N 1
ATOM 1975 C CA . LEU A 1 246 ? 57.750 37.098 -14.944 1.00 30.72 293 LEU A CA 1
ATOM 1976 C C . LEU A 1 246 ? 56.880 38.348 -15.064 1.00 31.81 293 LEU A C 1
ATOM 1977 O O . LEU A 1 246 ? 57.173 39.395 -14.473 1.00 30.86 293 LEU A O 1
ATOM 1982 N N . ASN A 1 247 ? 55.822 38.223 -15.852 1.00 33.07 294 ASN A N 1
ATOM 1983 C CA . ASN A 1 247 ? 54.934 39.322 -16.146 1.00 33.87 294 ASN A CA 1
ATOM 1984 C C . ASN A 1 247 ? 53.559 38.768 -15.825 1.00 34.27 294 ASN A C 1
ATOM 1985 O O . ASN A 1 247 ? 53.115 37.828 -16.476 1.00 36.38 294 ASN A O 1
ATOM 1990 N N . SER A 1 248 ? 52.892 39.304 -14.809 1.00 33.98 295 SER A N 1
ATOM 1991 C CA . SER A 1 248 ? 51.597 38.788 -14.380 1.00 33.31 295 SER A CA 1
ATOM 1992 C C . SER A 1 248 ? 50.796 39.868 -13.650 1.00 32.71 295 SER A C 1
ATOM 1993 O O . SER A 1 248 ? 51.373 40.724 -13.008 1.00 32.72 295 SER A O 1
ATOM 1996 N N . PRO A 1 249 ? 49.452 39.821 -13.741 1.00 32.87 296 PRO A N 1
ATOM 1997 C CA . PRO A 1 249 ? 48.656 40.781 -12.937 1.00 31.98 296 PRO A CA 1
ATOM 1998 C C . PRO A 1 249 ? 48.481 40.312 -11.474 1.00 31.52 296 PRO A C 1
ATOM 1999 O O . PRO A 1 249 ? 47.880 41.025 -10.658 1.00 30.99 296 PRO A O 1
ATOM 2003 N N . TYR A 1 250 ? 48.963 39.116 -11.148 1.00 29.68 297 TYR A N 1
ATOM 2004 C CA . TYR A 1 250 ? 48.751 38.603 -9.819 1.00 29.21 297 TYR A CA 1
ATOM 2005 C C . TYR A 1 250 ? 49.910 38.971 -8.902 1.00 27.66 297 TYR A C 1
ATOM 2006 O O . TYR A 1 250 ? 51.005 39.223 -9.370 1.00 28.43 297 TYR A O 1
ATOM 2015 N N . VAL A 1 251 ? 49.664 39.000 -7.599 1.00 26.72 298 VAL A N 1
ATOM 2016 C CA . VAL A 1 251 ? 50.773 39.060 -6.647 1.00 25.26 298 VAL A CA 1
ATOM 2017 C C . VAL A 1 251 ? 51.429 37.695 -6.649 1.00 23.87 298 VAL A C 1
ATOM 2018 O O . VAL A 1 251 ? 50.825 36.707 -7.050 1.00 22.07 298 VAL A O 1
ATOM 2022 N N . ILE A 1 252 ? 52.674 37.654 -6.207 1.00 23.92 299 ILE A N 1
ATOM 2023 C CA . ILE A 1 252 ? 53.456 36.448 -6.361 1.00 23.05 299 ILE A CA 1
ATOM 2024 C C . ILE A 1 252 ? 52.738 35.272 -5.719 1.00 22.53 299 ILE A C 1
ATOM 2025 O O . ILE A 1 252 ? 52.694 34.178 -6.314 1.00 23.07 299 ILE A O 1
ATOM 2030 N N . GLU A 1 253 ? 52.116 35.484 -4.552 1.00 22.04 300 GLU A N 1
ATOM 2031 C CA . GLU A 1 253 ? 51.404 34.396 -3.867 1.00 24.11 300 GLU A CA 1
ATOM 2032 C C . GLU A 1 253 ? 50.327 33.733 -4.731 1.00 24.68 300 GLU A C 1
ATOM 2033 O O . GLU A 1 253 ? 50.247 32.494 -4.782 1.00 24.52 300 GLU A O 1
ATOM 2039 N N . ASP A 1 254 ? 49.514 34.549 -5.402 1.00 24.69 301 ASP A N 1
ATOM 2040 C CA . ASP A 1 254 ? 48.440 34.017 -6.252 1.00 25.08 301 ASP A CA 1
ATOM 2041 C C . ASP A 1 254 ? 48.998 33.386 -7.520 1.00 24.60 301 ASP A C 1
ATOM 2042 O O . ASP A 1 254 ? 48.491 32.375 -7.984 1.00 23.91 301 ASP A O 1
ATOM 2047 N N . TYR A 1 255 ? 50.013 34.024 -8.079 1.00 24.04 302 TYR A N 1
ATOM 2048 C CA . TYR A 1 255 ? 50.708 33.483 -9.216 1.00 25.41 302 TYR A CA 1
ATOM 2049 C C . TYR A 1 255 ? 51.213 32.078 -8.876 1.00 25.88 302 TYR A C 1
ATOM 2050 O O . TYR A 1 255 ? 50.966 31.125 -9.629 1.00 27.07 302 TYR A O 1
ATOM 2059 N N . ILE A 1 256 ? 51.869 31.911 -7.733 1.00 26.12 303 ILE A N 1
ATOM 2060 C CA . ILE A 1 256 ? 52.407 30.566 -7.438 1.00 26.44 303 ILE A CA 1
ATOM 2061 C C . ILE A 1 256 ? 51.302 29.536 -7.202 1.00 26.80 303 ILE A C 1
ATOM 2062 O O . ILE A 1 256 ? 51.405 28.383 -7.632 1.00 25.17 303 ILE A O 1
ATOM 2067 N N . LEU A 1 257 ? 50.237 29.949 -6.511 1.00 26.47 304 LEU A N 1
ATOM 2068 C CA . LEU A 1 257 ? 49.116 29.045 -6.298 1.00 27.59 304 LEU A CA 1
ATOM 2069 C C . LEU A 1 257 ? 48.514 28.622 -7.631 1.00 26.73 304 LEU A C 1
ATOM 2070 O O . LEU A 1 257 ? 48.124 27.467 -7.801 1.00 28.05 304 LEU A O 1
ATOM 2075 N N . ARG A 1 258 ? 48.452 29.529 -8.589 1.00 26.87 305 ARG A N 1
ATOM 2076 C CA . ARG A 1 258 ? 47.923 29.152 -9.896 1.00 27.41 305 ARG A CA 1
ATOM 2077 C C . ARG A 1 258 ? 48.848 28.148 -10.614 1.00 27.92 305 ARG A C 1
ATOM 2078 O O . ARG A 1 258 ? 48.381 27.187 -11.263 1.00 26.23 305 ARG A O 1
ATOM 2086 N N . GLU A 1 259 ? 50.150 28.403 -10.508 1.00 27.54 306 GLU A N 1
ATOM 2087 C CA . GLU A 1 259 ? 51.151 27.498 -11.089 1.00 28.84 306 GLU A CA 1
ATOM 2088 C C . GLU A 1 259 ? 51.154 26.110 -10.428 1.00 28.94 306 GLU A C 1
ATOM 2089 O O . GLU A 1 259 ? 51.313 25.109 -11.133 1.00 30.26 306 GLU A O 1
ATOM 2095 N N . ILE A 1 260 ? 50.991 26.031 -9.102 1.00 28.93 307 ILE A N 1
ATOM 2096 C CA . ILE A 1 260 ? 50.947 24.730 -8.410 1.00 30.42 307 ILE A CA 1
ATOM 2097 C C . ILE A 1 260 ? 49.781 23.867 -8.917 1.00 32.06 307 ILE A C 1
ATOM 2098 O O . ILE A 1 260 ? 49.955 22.689 -9.228 1.00 31.71 307 ILE A O 1
ATOM 2103 N N . LYS A 1 261 ? 48.606 24.479 -9.034 1.00 33.24 308 LYS A N 1
ATOM 2104 C CA . LYS A 1 261 ? 47.415 23.770 -9.510 1.00 34.80 308 LYS A CA 1
ATOM 2105 C C . LYS A 1 261 ? 47.633 23.309 -10.959 1.00 34.73 308 LYS A C 1
ATOM 2106 O O . LYS A 1 261 ? 47.294 22.171 -11.321 1.00 35.12 308 LYS A O 1
ATOM 2112 N N . LYS A 1 262 ? 48.234 24.165 -11.773 1.00 34.59 309 LYS A N 1
ATOM 2113 C CA . LYS A 1 262 ? 48.530 23.820 -13.160 1.00 35.39 309 LYS A CA 1
ATOM 2114 C C . LYS A 1 262 ? 49.645 22.748 -13.302 1.00 34.82 309 LYS A C 1
ATOM 2115 O O . LYS A 1 262 ? 49.639 21.972 -14.259 1.00 33.60 309 LYS A O 1
ATOM 2121 N N . ASN A 1 263 ? 50.588 22.732 -12.353 1.00 33.88 310 ASN A N 1
ATOM 2122 C CA . ASN A 1 263 ? 51.798 21.895 -12.415 1.00 34.11 310 ASN A CA 1
ATOM 2123 C C . ASN A 1 263 ? 51.974 21.196 -11.075 1.00 34.16 310 ASN A C 1
ATOM 2124 O O . ASN A 1 263 ? 52.890 21.525 -10.311 1.00 33.76 310 ASN A O 1
ATOM 2129 N N . PRO A 1 264 ? 51.078 20.241 -10.762 1.00 33.66 311 PRO A N 1
ATOM 2130 C CA . PRO A 1 264 ? 51.046 19.713 -9.407 1.00 33.77 311 PRO A CA 1
ATOM 2131 C C . PRO A 1 264 ? 52.234 18.818 -9.082 1.00 33.13 311 PRO A C 1
ATOM 2132 O O . PRO A 1 264 ? 52.359 18.362 -7.941 1.00 32.64 311 PRO A O 1
ATOM 2136 N N . HIS A 1 265 ? 53.092 18.583 -10.068 1.00 33.57 312 HIS A N 1
ATOM 2137 C CA . HIS A 1 265 ? 54.279 17.772 -9.838 1.00 34.21 312 HIS A CA 1
ATOM 2138 C C . HIS A 1 265 ? 55.600 18.563 -9.851 1.00 33.66 312 HIS A C 1
ATOM 2139 O O . HIS A 1 265 ? 56.678 17.964 -9.701 1.00 33.83 312 HIS A O 1
ATOM 2146 N N . THR A 1 266 ? 55.510 19.893 -9.964 1.00 30.58 313 THR A N 1
ATOM 2147 C CA . THR A 1 266 ? 56.715 20.725 -10.057 1.00 30.13 313 THR A CA 1
ATOM 2148 C C . THR A 1 266 ? 57.209 21.218 -8.698 1.00 29.31 313 THR A C 1
ATOM 2149 O O . THR A 1 266 ? 56.407 21.640 -7.863 1.00 29.75 313 THR A O 1
ATOM 2153 N N . ARG A 1 267 ? 58.523 21.130 -8.463 1.00 28.00 314 ARG A N 1
ATOM 2154 C CA . ARG A 1 267 ? 59.155 21.700 -7.282 1.00 26.72 314 ARG A CA 1
ATOM 2155 C C . ARG A 1 267 ? 59.371 23.206 -7.521 1.00 25.65 314 ARG A C 1
ATOM 2156 O O . ARG A 1 267 ? 60.080 23.575 -8.448 1.00 25.56 314 ARG A O 1
ATOM 2164 N N . TYR A 1 268 ? 58.785 24.056 -6.681 1.00 24.23 315 TYR A N 1
ATOM 2165 C CA . TYR A 1 268 ? 58.974 25.510 -6.817 1.00 22.63 315 TYR A CA 1
ATOM 2166 C C . TYR A 1 268 ? 59.910 25.992 -5.736 1.00 21.84 315 TYR A C 1
ATOM 2167 O O . TYR A 1 268 ? 59.673 25.753 -4.564 1.00 22.90 315 TYR A O 1
ATOM 2176 N N . GLU A 1 269 ? 60.966 26.686 -6.133 1.00 20.85 316 GLU A N 1
ATOM 2177 C CA . GLU A 1 269 ? 61.908 27.248 -5.183 1.00 21.06 316 GLU A CA 1
ATOM 2178 C C . GLU A 1 269 ? 61.8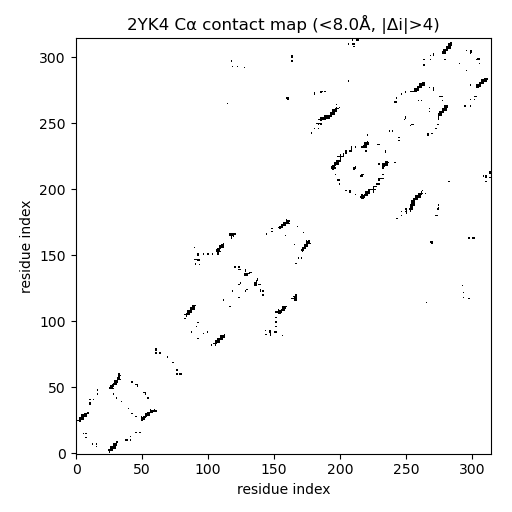83 28.764 -5.287 1.00 20.03 316 GLU A C 1
ATOM 2179 O O . GLU A 1 269 ? 62.064 29.338 -6.371 1.00 21.17 316 GLU A O 1
ATOM 2185 N N . ILE A 1 270 ? 61.723 29.401 -4.150 1.00 20.80 317 ILE A N 1
ATOM 2186 C CA . ILE A 1 270 ? 61.601 30.872 -4.123 1.00 20.37 317 ILE A CA 1
ATOM 2187 C C . ILE A 1 270 ? 62.777 31.434 -3.362 1.00 19.84 317 ILE A C 1
ATOM 2188 O O . ILE A 1 270 ? 62.973 31.092 -2.212 1.00 21.00 317 ILE A O 1
ATOM 2193 N N . TYR A 1 271 ? 63.580 32.265 -4.007 1.00 19.47 318 TYR A N 1
ATOM 2194 C CA . TYR A 1 271 ? 64.758 32.828 -3.356 1.00 19.83 318 TYR A CA 1
ATOM 2195 C C . TYR A 1 271 ? 64.446 34.290 -3.080 1.00 19.90 318 TYR A C 1
ATOM 2196 O O . TYR A 1 271 ? 63.893 34.964 -3.941 1.00 20.07 318 TYR A O 1
ATOM 2205 N N . THR A 1 272 ? 64.805 34.769 -1.902 1.00 20.89 319 THR A N 1
ATOM 2206 C CA . THR A 1 272 ? 64.469 36.152 -1.529 1.00 22.12 319 THR A CA 1
ATOM 2207 C C . THR A 1 272 ? 65.461 36.830 -0.589 1.00 22.70 319 THR A C 1
ATOM 2208 O O . THR A 1 272 ? 66.015 36.204 0.353 1.00 21.97 319 THR A O 1
ATOM 2212 N N . PHE A 1 273 ? 65.658 38.136 -0.832 1.00 22.42 320 PHE A N 1
ATOM 2213 C CA . PHE A 1 273 ? 66.368 39.009 0.105 1.00 23.22 320 PHE A CA 1
ATOM 2214 C C . PHE A 1 273 ? 65.427 39.453 1.238 1.00 24.05 320 PHE A C 1
ATOM 2215 O O . PHE A 1 273 ? 65.161 40.661 1.437 1.00 2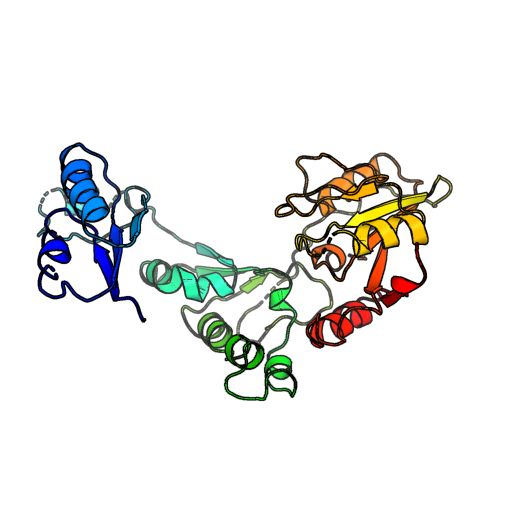3.86 320 PHE A O 1
ATOM 2223 N N . PHE A 1 274 ? 64.937 38.451 1.977 1.00 22.35 321 PHE A N 1
ATOM 2224 C CA . PHE A 1 274 ? 64.087 38.634 3.164 1.00 22.39 321 PHE A CA 1
ATOM 2225 C C . PHE A 1 274 ? 62.768 39.375 2.862 1.00 23.87 321 PHE A C 1
ATOM 2226 O O . PHE A 1 274 ? 62.270 40.134 3.718 1.00 23.08 321 PHE A O 1
ATOM 2234 N N . SER A 1 275 ? 62.205 39.133 1.667 1.00 23.54 322 SER A N 1
ATOM 2235 C CA . SER A 1 275 ? 60.911 39.682 1.360 1.00 24.18 322 SER A CA 1
ATOM 2236 C C . SER A 1 275 ? 59.805 39.124 2.263 1.00 23.69 322 SER A C 1
ATOM 2237 O O . SER A 1 275 ? 59.671 37.918 2.487 1.00 22.54 322 SER A O 1
ATOM 2240 N N . GLY A 1 276 ? 58.941 40.019 2.735 1.00 24.00 323 GLY A N 1
ATOM 2241 C CA . GLY A 1 276 ? 57.789 39.605 3.518 1.00 24.41 323 GLY A CA 1
ATOM 2242 C C . GLY A 1 276 ? 56.828 38.596 2.904 1.00 25.03 323 GLY A C 1
ATOM 2243 O O . GLY A 1 276 ? 56.169 37.841 3.622 1.00 24.03 323 GLY A O 1
ATOM 2244 N N . ALA A 1 277 ? 56.761 38.546 1.581 1.00 26.74 324 ALA A N 1
ATOM 2245 C CA . ALA A 1 277 ? 55.939 37.520 0.893 1.00 27.95 324 ALA A CA 1
ATOM 2246 C C . ALA A 1 277 ? 56.368 36.104 1.241 1.00 28.50 324 ALA A C 1
ATOM 2247 O O . ALA A 1 277 ? 55.549 35.172 1.280 1.00 29.07 324 ALA A O 1
ATOM 2249 N N . ALA A 1 278 ? 57.657 35.922 1.521 1.00 28.21 325 ALA A N 1
ATOM 2250 C CA . ALA A 1 278 ? 58.123 34.615 1.980 1.00 27.24 325 ALA A CA 1
ATOM 2251 C C . ALA A 1 278 ? 57.324 34.100 3.164 1.00 28.09 325 ALA A C 1
ATOM 2252 O O . ALA A 1 278 ? 57.037 32.913 3.247 1.00 26.72 325 ALA A O 1
ATOM 2254 N N . LEU A 1 279 ? 56.928 34.999 4.069 1.00 28.85 326 LEU A N 1
ATOM 2255 C CA . LEU A 1 279 ? 56.306 34.557 5.308 1.00 31.12 326 LEU A CA 1
ATOM 2256 C C . LEU A 1 279 ? 54.915 33.984 5.052 1.00 32.85 326 LEU A C 1
ATOM 2257 O O . LEU A 1 279 ? 54.470 33.101 5.778 1.00 34.20 326 LEU A O 1
ATOM 2262 N N . THR A 1 280 ? 54.265 34.441 3.990 1.00 33.99 327 THR A N 1
ATOM 2263 C CA . THR A 1 280 ? 52.959 33.889 3.600 1.00 35.85 327 THR A CA 1
ATOM 2264 C C . THR A 1 280 ? 53.059 32.611 2.819 1.00 36.06 327 THR A C 1
ATOM 2265 O O . THR A 1 280 ? 52.153 31.804 2.871 1.00 37.48 327 THR A O 1
ATOM 2277 N N . LYS A 1 282 ? 55.591 30.116 2.885 1.00 39.35 329 LYS A N 1
ATOM 2278 C CA . LYS A 1 282 ? 56.369 28.983 3.455 1.00 40.96 329 LYS A CA 1
ATOM 2279 C C . LYS A 1 282 ? 55.509 27.722 3.597 1.00 41.43 329 LYS A C 1
ATOM 2280 O O . LYS A 1 282 ? 56.022 26.584 3.483 1.00 42.81 329 LYS A O 1
ATOM 2286 N N . ASP A 1 283 ? 54.202 27.925 3.790 1.00 40.54 330 ASP A N 1
ATOM 2287 C CA . ASP A 1 283 ? 53.306 26.793 4.009 1.00 39.00 330 ASP A CA 1
ATOM 2288 C C . ASP A 1 283 ? 52.628 26.260 2.750 1.00 38.32 330 ASP A C 1
ATOM 2289 O O . ASP A 1 283 ? 51.852 25.303 2.847 1.00 38.87 330 ASP A O 1
ATOM 2294 N N . PHE A 1 284 ? 52.910 26.847 1.584 1.00 35.75 331 PHE A N 1
ATOM 2295 C CA . PHE A 1 284 ? 52.379 26.306 0.329 1.00 34.33 331 PHE A CA 1
ATOM 2296 C C . PHE A 1 284 ? 52.978 24.933 -0.007 1.00 34.63 331 PHE A C 1
ATOM 2297 O O . PHE A 1 284 ? 54.179 24.723 0.202 1.00 34.16 331 PHE A O 1
ATOM 2305 N N . PRO A 1 285 ? 52.160 24.018 -0.574 1.00 33.87 332 PRO A N 1
ATOM 2306 C CA . PRO A 1 285 ? 52.675 22.714 -0.970 1.00 33.12 332 PRO A CA 1
ATOM 2307 C C . PRO A 1 285 ? 53.559 22.833 -2.187 1.00 31.63 332 PRO A C 1
ATOM 2308 O O . PRO A 1 285 ? 53.271 23.630 -3.118 1.00 30.83 332 PRO A O 1
ATOM 2312 N N . ASN A 1 286 ? 54.636 22.039 -2.196 1.00 29.50 333 ASN A N 1
ATOM 2313 C CA . ASN A 1 286 ? 55.589 22.047 -3.308 1.00 26.68 333 ASN A CA 1
ATOM 2314 C C . ASN A 1 286 ? 56.342 23.397 -3.464 1.00 25.23 333 ASN A C 1
ATOM 2315 O O . ASN A 1 286 ? 56.926 23.666 -4.506 1.00 25.11 333 ASN A O 1
ATOM 2320 N N . VAL A 1 287 ? 56.341 24.213 -2.416 1.00 24.74 334 VAL A N 1
ATOM 2321 C CA . VAL A 1 287 ? 57.069 25.474 -2.411 1.00 23.87 334 VAL A CA 1
ATOM 2322 C C . VAL A 1 287 ? 58.143 25.497 -1.322 1.00 24.02 334 VAL A C 1
ATOM 2323 O O . VAL A 1 287 ? 57.853 25.228 -0.139 1.00 24.07 334 VAL A O 1
ATOM 2327 N N . HIS A 1 288 ? 59.356 25.901 -1.714 1.00 23.05 335 HIS A N 1
ATOM 2328 C CA . HIS A 1 288 ? 60.527 25.885 -0.830 1.00 22.58 335 HIS A CA 1
ATOM 2329 C C . HIS A 1 288 ? 61.154 27.242 -0.896 1.00 21.87 335 HIS A C 1
ATOM 2330 O O . HIS A 1 288 ? 61.622 27.639 -1.930 1.00 21.85 335 HIS A O 1
ATOM 2337 N N . VAL A 1 289 ? 61.125 27.970 0.218 1.00 22.19 336 VAL A N 1
ATOM 2338 C CA . VAL A 1 289 ? 61.635 29.326 0.234 1.00 21.99 336 VAL A CA 1
ATOM 2339 C C . VAL A 1 289 ? 63.035 29.350 0.868 1.00 20.91 336 VAL A C 1
ATOM 2340 O O . VAL A 1 289 ? 63.269 28.661 1.847 1.00 21.73 336 VAL A O 1
ATOM 2344 N N . TYR A 1 290 ? 63.921 30.159 0.304 1.00 20.35 337 TYR A N 1
ATOM 2345 C CA . TYR A 1 290 ? 65.299 30.356 0.784 1.00 20.44 337 TYR A CA 1
ATOM 2346 C C . TYR A 1 290 ? 65.533 31.843 0.886 1.00 20.21 337 TYR A C 1
ATOM 2347 O O . TYR A 1 290 ? 65.325 32.576 -0.081 1.00 20.26 337 TYR A O 1
ATOM 2356 N N . ALA A 1 291 ? 65.950 32.300 2.060 1.00 19.76 338 ALA A N 1
ATOM 2357 C CA . ALA A 1 291 ? 66.384 33.671 2.202 1.00 20.15 338 ALA A CA 1
ATOM 2358 C C . ALA A 1 291 ? 67.891 33.777 1.901 1.00 20.50 338 ALA A C 1
ATOM 2359 O O . ALA A 1 291 ? 68.700 32.908 2.324 1.00 21.50 338 ALA A O 1
ATOM 2361 N N . LEU A 1 292 ? 68.261 34.807 1.165 1.00 19.91 339 LEU A N 1
ATOM 2362 C CA . LEU A 1 292 ? 69.653 35.063 0.780 1.00 20.87 339 LEU A CA 1
ATOM 2363 C C . LEU A 1 292 ? 70.188 36.246 1.554 1.00 21.79 339 LEU A C 1
ATOM 2364 O O . LEU A 1 292 ? 69.606 37.336 1.535 1.00 22.05 339 LEU A O 1
ATOM 2369 N N . LYS A 1 293 ? 71.302 36.038 2.249 1.00 22.73 340 LYS A N 1
ATOM 2370 C CA . LYS A 1 293 ? 71.926 37.096 3.028 1.00 24.46 340 LYS A CA 1
ATOM 2371 C C . LYS A 1 293 ? 73.298 37.384 2.425 1.00 24.79 340 LYS A C 1
ATOM 2372 O O . LYS A 1 293 ? 74.262 36.647 2.707 1.00 24.51 340 LYS A O 1
ATOM 2378 N N . PRO A 1 294 ? 73.394 38.416 1.570 1.00 26.13 341 PRO A N 1
ATOM 2379 C CA . PRO A 1 294 ? 74.636 38.688 0.803 1.00 27.12 341 PRO A CA 1
ATOM 2380 C C . PRO A 1 294 ? 75.742 39.174 1.733 1.00 28.12 341 PRO A C 1
ATOM 2381 O O . PRO A 1 294 ? 75.509 40.059 2.576 1.00 28.31 341 PRO A O 1
ATOM 2385 N N . ALA A 1 295 ? 76.937 38.589 1.595 1.00 29.29 342 ALA A N 1
ATOM 2386 C CA . ALA A 1 295 ? 78.026 38.852 2.553 1.00 29.98 342 ALA A CA 1
ATOM 2387 C C . ALA A 1 295 ? 78.527 40.297 2.470 1.00 31.03 342 ALA A C 1
ATOM 2388 O O . ALA A 1 295 ? 79.021 40.840 3.462 1.00 32.24 342 ALA A O 1
ATOM 2390 N N . SER A 1 296 ? 78.421 40.904 1.294 1.00 32.06 343 SER A N 1
ATOM 2391 C CA . SER A 1 296 ? 78.928 42.255 1.095 1.00 33.85 343 SER A CA 1
ATOM 2392 C C . SER A 1 296 ? 78.091 43.348 1.782 1.00 34.91 343 SER A C 1
ATOM 2393 O O . SER A 1 296 ? 78.566 44.464 1.927 1.00 34.58 343 SER A O 1
ATOM 2396 N N . LEU A 1 297 ? 76.864 43.029 2.220 1.00 35.16 344 LEU A N 1
ATOM 2397 C CA . LEU A 1 297 ? 76.008 44.026 2.860 1.00 35.94 344 LEU A CA 1
ATOM 2398 C C . LEU A 1 297 ? 76.262 44.055 4.360 1.00 36.69 344 LEU A C 1
ATOM 2399 O O . LEU A 1 297 ? 76.567 43.021 4.945 1.00 36.38 344 LEU A O 1
ATOM 2404 N N . PRO A 1 298 ? 76.109 45.227 5.014 1.00 38.30 345 PRO A N 1
ATOM 2405 C CA . PRO A 1 298 ? 76.297 45.209 6.484 1.00 38.78 345 PRO A CA 1
ATOM 2406 C C . PRO A 1 298 ? 75.300 44.288 7.195 1.00 39.79 345 PRO A C 1
ATOM 2407 O O . PRO A 1 298 ? 74.178 44.123 6.700 1.00 38.70 345 PRO A O 1
ATOM 2411 N N . GLU A 1 299 ? 75.694 43.705 8.340 1.00 40.34 346 GLU A N 1
ATOM 2412 C CA . GLU A 1 299 ? 74.762 42.914 9.184 1.00 42.17 346 GLU A CA 1
ATOM 2413 C C . GLU A 1 299 ? 73.460 43.665 9.494 1.00 41.67 346 GLU A C 1
ATOM 2414 O O . GLU A 1 299 ? 72.402 43.052 9.651 1.00 42.63 346 GLU A O 1
ATOM 2420 N N . ASP A 1 300 ? 73.535 44.986 9.550 1.00 41.16 347 ASP A N 1
ATOM 2421 C CA . ASP A 1 300 ? 72.369 45.790 9.947 1.00 40.12 347 ASP A CA 1
ATOM 2422 C C . ASP A 1 300 ? 71.565 46.366 8.763 1.00 38.31 347 ASP A C 1
ATOM 2423 O O . ASP A 1 300 ? 70.786 47.301 8.932 1.00 38.54 347 ASP A O 1
ATOM 2428 N N . TYR A 1 301 ? 71.775 45.822 7.555 1.00 36.50 348 TYR A N 1
ATOM 2429 C CA . TYR A 1 301 ? 70.948 46.164 6.385 1.00 33.73 348 TYR A CA 1
ATOM 2430 C C . TYR A 1 301 ? 69.496 45.779 6.664 1.00 31.95 348 TYR A C 1
ATOM 2431 O O . TYR A 1 301 ? 68.586 46.509 6.268 1.00 31.70 348 TYR A O 1
ATOM 2440 N N . TRP A 1 302 ? 69.309 44.640 7.337 1.00 30.23 349 TRP A N 1
ATOM 2441 C CA . TRP A 1 302 ? 68.011 44.157 7.826 1.00 29.25 349 TRP A CA 1
ATOM 2442 C C . TRP A 1 302 ? 67.945 44.387 9.317 1.00 29.69 349 TRP A C 1
ATOM 2443 O O . TRP A 1 302 ? 68.962 44.287 10.005 1.00 29.13 349 TRP A O 1
ATOM 2454 N N . LEU A 1 303 ? 66.763 44.726 9.812 1.00 29.34 350 LEU A N 1
ATOM 2455 C CA . LEU A 1 303 ? 66.570 44.820 11.264 1.00 29.89 350 LEU A CA 1
ATOM 2456 C C . LEU A 1 303 ? 66.627 43.437 11.895 1.00 30.31 350 LEU A C 1
ATOM 2457 O O . LEU A 1 303 ? 66.134 42.457 11.305 1.00 31.09 350 LEU A O 1
ATOM 2462 N N . LYS A 1 304 ? 67.221 43.342 13.094 1.00 30.93 351 LYS A N 1
ATOM 2463 C CA . LYS A 1 304 ? 67.403 42.048 13.784 1.00 31.85 351 LYS A CA 1
ATOM 2464 C C . LYS A 1 304 ? 66.167 41.164 13.868 1.00 31.03 351 LYS A C 1
ATOM 2465 O O . LYS A 1 304 ? 66.272 39.934 13.699 1.00 30.64 351 LYS A O 1
ATOM 2471 N N . PRO A 1 305 ? 64.987 41.764 14.182 1.00 29.59 352 PRO A N 1
ATOM 2472 C CA . PRO A 1 305 ? 63.822 40.900 14.223 1.00 28.71 352 PRO A CA 1
ATOM 2473 C C . PRO A 1 305 ? 63.549 40.127 12.920 1.00 26.73 352 PRO A C 1
ATOM 2474 O O . PRO A 1 305 ? 62.966 39.058 13.009 1.00 27.38 352 PRO A O 1
ATOM 2478 N N . VAL A 1 306 ? 63.931 40.666 11.755 1.00 26.01 353 VAL A N 1
ATOM 2479 C CA . VAL A 1 306 ? 63.745 39.975 10.455 1.00 23.80 353 VAL A CA 1
ATOM 2480 C C . VAL A 1 306 ? 64.410 38.563 10.445 1.00 24.64 353 VAL A C 1
ATOM 2481 O O . VAL A 1 306 ? 63.779 37.552 10.079 1.00 21.57 353 VAL A O 1
ATOM 2485 N N . TYR A 1 307 ? 65.666 38.511 10.890 1.00 24.29 354 TYR A N 1
ATOM 2486 C CA . TYR A 1 307 ? 66.399 37.227 10.904 1.00 25.27 354 TYR A CA 1
ATOM 2487 C C . TYR A 1 307 ? 65.674 36.225 11.783 1.00 25.28 354 TYR A C 1
ATOM 2488 O O . TYR A 1 307 ? 65.413 35.079 11.374 1.00 25.19 354 TYR A O 1
ATOM 2497 N N . ALA A 1 308 ? 65.269 36.672 12.967 1.00 25.85 355 ALA A N 1
ATOM 2498 C CA . ALA A 1 308 ? 64.510 35.809 13.863 1.00 26.40 355 ALA A CA 1
ATOM 2499 C C . ALA A 1 308 ? 63.152 35.310 13.338 1.00 26.33 355 ALA A C 1
ATOM 2500 O O . ALA A 1 308 ? 62.804 34.137 13.520 1.00 25.50 355 ALA A O 1
ATOM 2502 N N . LEU A 1 309 ? 62.376 36.196 12.699 1.00 25.25 356 LEU A N 1
ATOM 2503 C CA . LEU A 1 309 ? 61.112 35.789 12.100 1.00 25.25 356 LEU A CA 1
ATOM 2504 C C . LEU A 1 309 ? 61.305 34.741 11.033 1.00 24.62 356 LEU A C 1
ATOM 2505 O O . LEU A 1 309 ? 60.531 33.783 10.957 1.00 24.39 356 LEU A O 1
ATOM 2510 N N . PHE A 1 310 ? 62.304 34.942 10.178 1.00 24.20 357 PHE A N 1
ATOM 2511 C CA . PHE A 1 310 ? 62.560 33.947 9.145 1.00 23.62 357 PHE A CA 1
ATOM 2512 C C . PHE A 1 310 ? 62.919 32.586 9.761 1.00 24.77 357 PHE A C 1
ATOM 2513 O O . PHE A 1 310 ? 62.385 31.573 9.332 1.00 24.21 357 PHE A O 1
ATOM 2521 N N . THR A 1 311 ? 63.741 32.583 10.811 1.00 26.58 358 THR A N 1
ATOM 2522 C CA . THR A 1 311 ? 64.111 31.303 11.477 1.00 28.12 358 THR A CA 1
ATOM 2523 C C . THR A 1 311 ? 62.961 30.634 12.231 1.00 28.74 358 THR A C 1
ATOM 2524 O O . THR A 1 311 ? 62.726 29.441 12.045 1.00 28.82 358 THR A O 1
ATOM 2528 N N . GLN A 1 312 ? 62.216 31.403 13.032 1.00 29.76 359 GLN A N 1
ATOM 2529 C CA . GLN A 1 312 ? 60.952 30.898 13.619 1.00 30.11 359 GLN A CA 1
ATOM 2530 C C . GLN A 1 312 ? 60.049 30.312 12.569 1.00 29.73 359 GLN A C 1
ATOM 2531 O O . GLN A 1 312 ? 59.317 29.378 12.849 1.00 30.33 359 GLN A O 1
ATOM 2537 N N . SER A 1 313 ? 60.084 30.849 11.353 1.00 29.47 360 SER A N 1
ATOM 2538 C CA . SER A 1 313 ? 59.201 30.338 10.288 1.00 29.17 360 SER A CA 1
ATOM 2539 C C . SER A 1 313 ? 59.743 29.110 9.552 1.00 29.60 360 SER A C 1
ATOM 2540 O O . SER A 1 313 ? 59.097 28.616 8.615 1.00 29.91 360 SER A O 1
ATOM 2543 N N . GLY A 1 314 ? 60.929 28.643 9.928 1.00 29.17 361 GLY A N 1
ATOM 2544 C CA . GLY A 1 314 ? 61.512 27.450 9.286 1.00 28.18 361 GLY A CA 1
ATOM 2545 C C . GLY A 1 314 ? 62.092 27.768 7.915 1.00 27.28 361 GLY A C 1
ATOM 2546 O O . GLY A 1 314 ? 62.232 26.887 7.071 1.00 27.13 361 GLY A O 1
ATOM 2547 N N . ILE A 1 315 ? 62.425 29.042 7.678 1.00 25.59 362 ILE A N 1
ATOM 2548 C CA . ILE A 1 315 ? 62.985 29.426 6.391 1.00 24.56 362 ILE A CA 1
ATOM 2549 C C . ILE A 1 315 ? 64.507 29.497 6.505 1.00 23.90 362 ILE A C 1
ATOM 2550 O O . ILE A 1 315 ? 65.045 30.303 7.262 1.00 22.63 362 ILE A O 1
ATOM 2555 N N . PRO A 1 316 ? 65.204 28.649 5.727 1.00 24.17 363 PRO A N 1
ATOM 2556 C CA . PRO A 1 316 ? 66.675 28.678 5.805 1.00 23.95 363 PRO A CA 1
ATOM 2557 C C . PRO A 1 316 ? 67.208 30.043 5.387 1.00 23.27 363 PRO A C 1
ATOM 2558 O O . PRO A 1 316 ? 66.697 30.643 4.418 1.00 22.30 363 PRO A O 1
ATOM 2562 N N . ILE A 1 317 ? 68.227 30.513 6.101 1.00 23.68 364 ILE A N 1
ATOM 2563 C CA . ILE A 1 317 ? 68.945 31.718 5.730 1.00 22.73 364 ILE A CA 1
ATOM 2564 C C . ILE A 1 317 ? 70.288 31.289 5.176 1.00 23.90 364 ILE A C 1
ATOM 2565 O O . ILE A 1 317 ? 71.074 30.631 5.882 1.00 22.93 364 ILE A O 1
ATOM 2570 N N . LEU A 1 318 ? 70.531 31.623 3.911 1.00 23.03 365 LEU A N 1
ATOM 2571 C CA . LEU A 1 318 ? 71.738 31.185 3.227 1.00 23.55 365 LEU A CA 1
ATOM 2572 C C . LEU A 1 318 ? 72.679 32.350 3.091 1.00 24.06 365 LEU A C 1
ATOM 2573 O O . LEU A 1 318 ? 72.335 33.384 2.509 1.00 22.66 365 LEU A O 1
ATOM 2578 N N . THR A 1 319 ? 73.881 32.170 3.632 1.00 25.02 366 THR A N 1
ATOM 2579 C CA . THR A 1 319 ? 74.971 33.109 3.395 1.00 26.63 366 THR A CA 1
ATOM 2580 C C . THR A 1 319 ? 75.277 33.066 1.926 1.00 26.49 366 THR A C 1
ATOM 2581 O O . THR A 1 319 ? 75.445 31.986 1.343 1.00 27.99 366 THR A O 1
ATOM 2585 N N . PHE A 1 320 ? 75.316 34.235 1.306 1.00 26.09 367 PHE A N 1
ATOM 2586 C CA . PHE A 1 320 ? 75.619 34.324 -0.107 1.00 27.09 367 PHE A CA 1
ATOM 2587 C C . PHE A 1 320 ? 76.881 35.182 -0.295 1.00 27.83 367 PHE A C 1
ATOM 2588 O O . PHE A 1 320 ? 76.850 36.410 -0.107 1.00 27.05 367 PHE A O 1
ATOM 2596 N N . ASP A 1 321 ? 77.973 34.538 -0.685 1.00 29.48 368 ASP A N 1
ATOM 2597 C CA . ASP A 1 321 ? 79.262 35.238 -0.853 1.00 30.86 368 ASP A CA 1
ATOM 2598 C C . ASP A 1 321 ? 79.301 35.862 -2.249 1.00 31.43 368 ASP A C 1
ATOM 2599 O O . ASP A 1 321 ? 79.902 35.317 -3.184 1.00 30.98 368 ASP A O 1
ATOM 2604 N N . ASP A 1 322 ? 78.627 37.002 -2.385 1.00 31.98 369 ASP A N 1
ATOM 2605 C CA . ASP A 1 322 ? 78.388 37.586 -3.693 1.00 33.45 369 ASP A CA 1
ATOM 2606 C C . ASP A 1 322 ? 79.683 38.060 -4.369 1.00 35.28 369 ASP A C 1
ATOM 2607 O O . ASP A 1 322 ? 79.733 38.164 -5.599 1.00 35.77 369 ASP A O 1
ATOM 2612 N N . LYS A 1 323 ? 80.717 38.331 -3.580 1.00 36.96 370 LYS A N 1
ATOM 2613 C CA . LYS A 1 323 ? 82.005 38.756 -4.161 1.00 39.56 370 LYS A CA 1
ATOM 2614 C C . LYS A 1 323 ? 82.773 37.592 -4.810 1.00 40.75 370 LYS A C 1
ATOM 2615 O O . LYS A 1 323 ? 83.742 37.814 -5.533 1.00 41.67 370 LYS A O 1
ATOM 2621 N N . LEU A 1 324 ? 82.343 36.352 -4.576 1.00 41.73 371 LEU A N 1
ATOM 2622 C CA . LEU A 1 324 ? 82.922 35.199 -5.271 1.00 42.18 371 LEU A CA 1
ATOM 2623 C C . LEU A 1 324 ? 82.276 34.912 -6.638 1.00 43.28 371 LEU A C 1
ATOM 2624 O O . LEU A 1 324 ? 82.661 33.952 -7.335 1.00 43.10 371 LEU A O 1
ATOM 2629 N N . VAL A 1 325 ? 81.296 35.729 -7.018 1.00 43.29 372 VAL A N 1
ATOM 2630 C CA . VAL A 1 325 ? 80.598 35.568 -8.279 1.00 43.97 372 VAL A CA 1
ATOM 2631 C C . VAL A 1 325 ? 81.018 36.712 -9.222 1.00 45.18 372 VAL A C 1
ATOM 2632 O O . VAL A 1 325 ? 80.842 37.878 -8.878 1.00 44.83 372 VAL A O 1
ATOM 2636 N N . PRO A 1 326 ? 81.546 36.377 -10.427 1.00 46.69 373 PRO A N 1
ATOM 2637 C CA . PRO A 1 326 ? 82.095 37.363 -11.397 1.00 47.57 373 PRO A CA 1
ATOM 2638 C C . PRO A 1 326 ? 81.160 38.523 -11.792 1.00 48.02 373 PRO A C 1
ATOM 2639 O O . PRO A 1 326 ? 79.965 38.300 -12.024 1.00 48.83 373 PRO A O 1
#

CATH classification: 3.30.370.20

Organism: Neisseria meningitidis serogroup B (strain ATCC BAA-335 / MC58) (NCBI:txid122586)